Protein AF-A0A177WI51-F1 (afdb_monomer)

Foldseek 3Di:
DDFQKDKFKDFACQWDAAPQPRHIDHGGAIWIWIDGLPDIHIHHPVQDPPDRDPCPRPPDCCPPPVDDNVVDDPDDPGDRPDDDDDPVPPPDDGPPDDCPDPPPPPPDPDDDDDDDDDDDDDDDDDDDDDDDDDDDDDDDDDDDDDDDDDDDDDDDDPDDDDPDPPPPPPPDDDDDDDDDDDDD

pLDDT: mean 71.82, std 18.46, range [44.62, 98.25]

Radius of gyration: 30.21 Å; Cα contacts (8 Å, |Δi|>4): 141; chains: 1; bounding box: 36×84×80 Å

Organism: Batrachochytrium dendrobatidis (strain JEL423) (NCBI:txid403673)

Secondary structure (DSSP, 8-state):
--BSSEEEEEE-SS-EE-TTT--EE-TT-EEEEEE-SS-EEEE-GGG--S-S-GGGSTTSGGG-TTS-GGG--SS--SB--SSS--GGGG----TTS-----------------------PPPP-----------------------------------PPPP---------------------

Sequence (184 aa):
MQQYWTVSEGNSVRRWTCRECRKDIHIGDH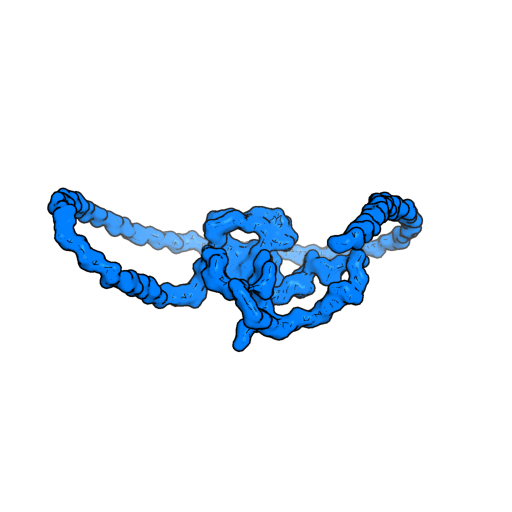IIVRDGRKIRLAYHPECFSGDADPRTQKSSSYYDSRWPDTCFRDHAPEFKGHGKWSVISYGYQPISAPVLGSSSVKSLKHLNQSDFHHRASIPSSSAIGPLQSVEQRLSSTSKTKLRHLSEPNNLNAKSAPRPDIQWGFARKEVDNVPKTSNRQ

Solvent-accessible surface area (backbone atoms only — not comparable to full-atom values): 13233 Å² total; per-residue (Å²): 133,52,56,24,50,40,71,48,53,40,60,27,85,49,78,47,54,18,70,73,84,64,46,78,39,52,64,64,36,67,33,36,36,36,36,46,71,90,50,76,45,40,26,43,68,92,63,52,84,84,66,56,56,68,70,77,38,86,87,25,73,81,73,38,86,89,54,64,73,87,81,58,71,96,66,76,66,71,51,46,74,94,64,100,67,57,85,82,78,70,78,74,73,56,74,83,57,78,83,69,78,78,74,78,77,72,82,82,84,71,94,79,90,77,88,78,91,78,91,78,89,79,84,87,79,90,79,89,77,83,88,78,85,82,80,89,81,94,80,76,92,75,90,77,78,89,73,88,75,80,82,80,88,76,81,84,78,79,80,74,84,76,80,84,79,78,78,78,76,79,73,77,80,76,80,84,77,81,82,80,84,82,88,132

Structure (mmCIF, N/CA/C/O backbone):
data_AF-A0A177WI51-F1
#
_entry.id   AF-A0A177WI51-F1
#
loop_
_atom_site.group_PDB
_atom_site.id
_atom_site.type_symbol
_atom_site.label_atom_id
_atom_site.label_alt_id
_atom_site.label_comp_id
_atom_site.label_asym_id
_atom_site.label_entity_id
_atom_site.label_seq_id
_atom_site.pdbx_PDB_ins_code
_atom_site.Cartn_x
_atom_site.Cartn_y
_atom_site.Cartn_z
_atom_site.occupancy
_atom_site.B_iso_or_equiv
_atom_site.auth_seq_id
_atom_site.auth_comp_id
_atom_site.auth_asym_id
_atom_site.auth_atom_id
_atom_site.pdbx_PDB_model_num
ATOM 1 N N . MET A 1 1 ? 19.697 5.101 4.089 1.00 68.69 1 MET A N 1
ATOM 2 C CA . MET A 1 1 ? 18.639 5.399 3.093 1.00 68.69 1 MET A CA 1
ATOM 3 C C . MET A 1 1 ? 17.429 4.528 3.406 1.00 68.69 1 MET A C 1
ATOM 5 O O . MET A 1 1 ? 17.632 3.416 3.868 1.00 68.69 1 MET A O 1
ATOM 9 N N . GLN A 1 2 ? 16.196 5.018 3.240 1.00 80.19 2 GLN A N 1
ATOM 10 C CA . GLN A 1 2 ? 14.994 4.209 3.507 1.00 80.19 2 GLN A CA 1
ATOM 11 C C . GLN A 1 2 ? 14.657 3.332 2.294 1.00 80.19 2 GLN A C 1
ATOM 13 O O . GLN A 1 2 ? 14.720 3.822 1.162 1.00 80.19 2 GLN A O 1
ATOM 18 N N . GLN A 1 3 ? 14.277 2.072 2.539 1.00 88.12 3 GLN A N 1
ATOM 19 C CA . GLN A 1 3 ? 13.765 1.158 1.510 1.00 88.12 3 GLN A CA 1
ATOM 20 C C . GLN A 1 3 ? 12.584 1.793 0.767 1.00 88.12 3 GLN A C 1
ATOM 22 O O . GLN A 1 3 ? 11.788 2.521 1.368 1.00 88.12 3 GLN A O 1
ATOM 27 N N . TYR A 1 4 ? 12.479 1.546 -0.541 1.00 89.56 4 TYR A N 1
ATOM 28 C CA . TYR A 1 4 ? 11.452 2.164 -1.385 1.00 89.56 4 TYR A CA 1
ATOM 29 C C . TYR A 1 4 ? 10.025 1.846 -0.945 1.00 89.56 4 TYR A C 1
ATOM 31 O O . TYR A 1 4 ? 9.183 2.745 -0.926 1.00 89.56 4 TYR A O 1
ATOM 39 N N . TRP A 1 5 ? 9.772 0.600 -0.559 1.00 92.31 5 TRP A N 1
ATOM 40 C CA . TRP A 1 5 ? 8.538 0.192 0.093 1.00 92.31 5 TRP A CA 1
ATOM 41 C C . TRP A 1 5 ? 8.806 -0.015 1.574 1.00 92.31 5 TRP A C 1
ATOM 43 O O . TRP A 1 5 ? 9.757 -0.690 1.952 1.00 92.31 5 TRP A O 1
ATOM 53 N N . THR A 1 6 ? 7.966 0.573 2.412 1.00 92.25 6 THR A N 1
ATOM 54 C CA . THR A 1 6 ? 7.978 0.329 3.855 1.00 92.25 6 THR A CA 1
ATOM 55 C C . THR A 1 6 ? 6.599 -0.131 4.286 1.00 92.25 6 THR A C 1
ATOM 57 O O . THR A 1 6 ? 5.600 0.389 3.788 1.00 92.25 6 THR A O 1
ATOM 60 N N . VAL A 1 7 ? 6.546 -1.082 5.212 1.00 94.06 7 VAL A N 1
ATOM 61 C CA . VAL A 1 7 ? 5.301 -1.591 5.793 1.00 94.06 7 VAL A CA 1
ATOM 62 C C . VAL A 1 7 ? 5.195 -1.073 7.219 1.00 94.06 7 VAL A C 1
ATOM 64 O O . VAL A 1 7 ? 6.185 -1.036 7.948 1.00 94.06 7 VAL A O 1
ATOM 67 N N . SER A 1 8 ? 4.004 -0.633 7.599 1.00 94.31 8 SER A N 1
ATOM 68 C CA . SER A 1 8 ? 3.679 -0.243 8.968 1.00 94.31 8 SER A CA 1
ATOM 69 C C . SER A 1 8 ? 2.325 -0.819 9.353 1.00 94.31 8 SER A C 1
ATOM 71 O O . SER A 1 8 ? 1.452 -0.961 8.497 1.00 94.31 8 SER A O 1
ATOM 73 N N . GLU A 1 9 ? 2.159 -1.151 10.627 1.00 95.81 9 GLU A N 1
ATOM 74 C CA . GLU A 1 9 ? 0.955 -1.795 11.154 1.00 95.81 9 GLU A CA 1
ATOM 75 C C . GLU A 1 9 ? 0.428 -1.045 12.368 1.00 95.81 9 GLU A C 1
ATOM 77 O O . GLU A 1 9 ? 1.216 -0.438 13.114 1.00 95.81 9 GLU A O 1
ATOM 82 N N . GLY A 1 10 ? -0.894 -1.098 12.548 1.00 95.12 10 GLY A N 1
ATOM 83 C CA . GLY A 1 10 ? -1.608 -0.723 13.769 1.00 95.12 10 GLY A CA 1
ATOM 84 C C . GLY A 1 10 ? -2.974 -0.112 13.509 1.00 95.12 10 GLY A C 1
ATOM 85 O O . GLY A 1 10 ? -3.647 -0.554 12.593 1.00 95.12 10 GLY A O 1
ATOM 86 N N . ASN A 1 11 ? -3.441 0.837 14.324 1.00 96.94 11 ASN A N 1
ATOM 87 C CA . ASN A 1 11 ? -4.861 1.218 14.308 1.00 96.94 11 ASN A CA 1
ATOM 88 C C . ASN A 1 11 ? -5.149 2.420 13.407 1.00 96.94 11 ASN A C 1
ATOM 90 O O . ASN A 1 11 ? -4.467 3.447 13.438 1.00 96.94 11 ASN A O 1
ATOM 94 N N . SER A 1 12 ? -6.210 2.310 12.615 1.00 95.31 12 SER A N 1
ATOM 95 C CA . SER A 1 12 ? -6.585 3.341 11.664 1.00 95.31 12 SER A CA 1
ATOM 96 C C . SER A 1 12 ? -7.143 4.591 12.351 1.00 95.31 12 SER A C 1
ATOM 98 O O . SER A 1 12 ? -8.129 4.533 13.077 1.00 95.31 12 SER A O 1
ATOM 100 N N . VAL A 1 13 ? -6.569 5.762 12.072 1.00 94.06 13 VAL A N 1
ATOM 101 C CA . VAL A 1 13 ? -7.040 7.055 12.618 1.00 94.06 13 VAL A CA 1
ATOM 102 C C . VAL A 1 13 ? -8.114 7.741 11.760 1.00 94.06 13 VAL A C 1
ATOM 104 O O . VAL A 1 13 ? -8.670 8.763 12.151 1.00 94.06 13 VAL A O 1
ATOM 107 N N . ARG A 1 14 ? -8.385 7.225 10.556 1.00 93.12 14 ARG A N 1
ATOM 108 C CA . ARG A 1 14 ? -9.364 7.773 9.598 1.00 93.12 14 ARG A CA 1
ATOM 109 C C . ARG A 1 14 ? -9.966 6.649 8.757 1.00 93.12 14 ARG A C 1
ATOM 111 O O . ARG A 1 14 ? -9.467 5.534 8.790 1.00 93.12 14 ARG A O 1
ATOM 118 N N . ARG A 1 15 ? -11.012 6.912 7.976 1.00 96.62 15 ARG A N 1
ATOM 119 C CA . ARG A 1 15 ? -11.521 5.896 7.041 1.00 96.62 15 ARG A CA 1
ATOM 120 C C . ARG A 1 15 ? -10.552 5.677 5.880 1.00 96.62 15 ARG A C 1
ATOM 122 O O . ARG A 1 15 ? -10.026 6.640 5.319 1.00 96.62 15 ARG A O 1
ATOM 129 N N . TRP A 1 16 ? -10.356 4.415 5.517 1.00 97.31 16 TRP A N 1
ATOM 130 C CA . TRP A 1 16 ? -9.624 3.999 4.321 1.00 97.31 16 TRP A CA 1
ATOM 131 C C . TRP A 1 16 ? -10.438 2.977 3.545 1.00 97.31 16 TRP A C 1
ATOM 133 O O . TRP A 1 16 ? -11.376 2.388 4.068 1.00 97.31 16 TRP A O 1
ATOM 143 N N . THR A 1 17 ? -10.023 2.72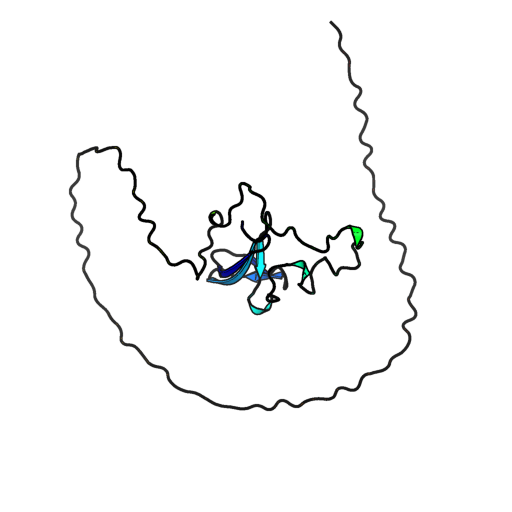2 2.313 1.00 97.88 17 THR A N 1
ATOM 144 C CA . THR A 1 17 ? -10.527 1.604 1.523 1.00 97.88 17 THR A CA 1
ATOM 145 C C . THR A 1 17 ? -9.380 0.634 1.307 1.00 97.88 17 THR A C 1
ATOM 147 O O . THR A 1 17 ? -8.291 1.033 0.879 1.00 97.88 17 THR A O 1
ATOM 150 N N . CYS A 1 18 ? -9.615 -0.635 1.623 1.00 96.62 18 CYS A N 1
ATOM 151 C CA . CYS A 1 18 ? -8.635 -1.688 1.419 1.00 96.62 18 CYS A CA 1
ATOM 152 C C . CYS A 1 18 ? -8.311 -1.823 -0.066 1.00 96.62 18 CYS A C 1
ATOM 154 O O . CYS A 1 18 ? -9.205 -1.945 -0.905 1.00 96.62 18 CYS A O 1
ATOM 156 N N . ARG A 1 19 ? -7.023 -1.819 -0.406 1.00 95.25 19 ARG A N 1
ATOM 157 C CA . ARG A 1 19 ? -6.575 -1.881 -1.799 1.00 95.25 19 ARG A CA 1
ATOM 158 C C . ARG A 1 19 ? -6.957 -3.197 -2.482 1.00 95.25 19 ARG A C 1
ATOM 160 O O . ARG A 1 19 ? -7.215 -3.178 -3.682 1.00 95.25 19 ARG A O 1
ATOM 167 N N . GLU A 1 20 ? -6.992 -4.292 -1.728 1.00 94.50 20 GLU A N 1
ATOM 168 C CA . GLU A 1 20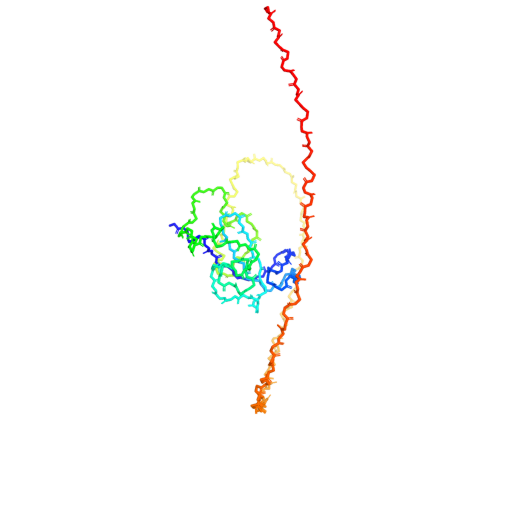 ? -7.232 -5.644 -2.242 1.00 94.50 20 GLU A CA 1
ATOM 169 C C . GLU A 1 20 ? -8.733 -5.931 -2.390 1.00 94.50 20 GLU A C 1
ATOM 171 O O . GLU A 1 20 ? -9.255 -6.045 -3.496 1.00 94.50 20 GLU A O 1
ATOM 176 N N . CYS A 1 21 ? -9.462 -5.981 -1.271 1.00 95.31 21 CYS A N 1
ATOM 177 C CA . CYS A 1 21 ? -10.872 -6.372 -1.263 1.00 95.31 21 CYS A CA 1
ATOM 178 C C . CYS A 1 21 ? -11.838 -5.218 -1.573 1.00 95.31 21 CYS A C 1
ATOM 180 O O . CYS A 1 21 ? -13.035 -5.456 -1.726 1.00 95.31 21 CYS A O 1
ATOM 182 N N . ARG A 1 22 ? -11.338 -3.973 -1.642 1.00 95.88 22 ARG A N 1
ATOM 183 C CA . ARG A 1 22 ? -12.116 -2.736 -1.858 1.00 95.88 22 ARG A CA 1
ATOM 184 C C . ARG A 1 22 ? -13.197 -2.456 -0.811 1.00 95.88 22 ARG A C 1
ATOM 186 O O . ARG A 1 22 ? -14.029 -1.583 -1.028 1.00 95.88 22 ARG A O 1
ATOM 193 N N . LYS A 1 23 ? -13.181 -3.168 0.318 1.00 98.12 23 LYS A N 1
ATOM 194 C CA . LYS 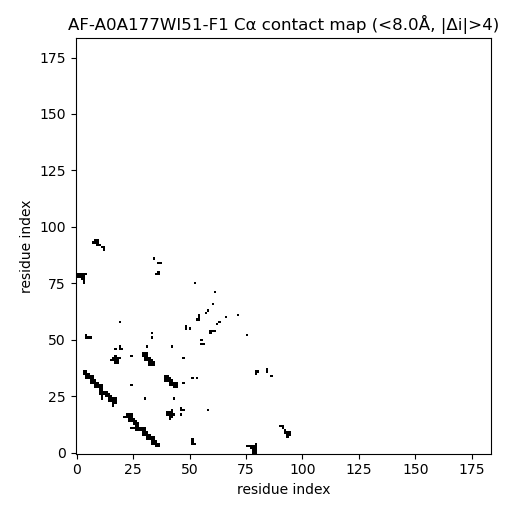A 1 23 ? -14.053 -2.893 1.465 1.00 98.12 23 LYS A CA 1
ATOM 195 C C . LYS A 1 23 ? -13.470 -1.768 2.315 1.00 98.12 23 LYS A C 1
ATOM 197 O O . LYS A 1 23 ? -12.255 -1.542 2.316 1.00 98.12 23 LYS A O 1
ATOM 202 N N . ASP A 1 24 ? -14.337 -1.096 3.055 1.00 98.25 24 ASP A N 1
ATOM 203 C CA . ASP A 1 24 ? -13.938 -0.021 3.954 1.00 98.25 24 ASP A CA 1
ATOM 204 C C . ASP A 1 24 ? -13.192 -0.546 5.189 1.00 98.25 24 ASP A C 1
ATOM 206 O O . ASP A 1 24 ? -13.438 -1.649 5.684 1.00 98.25 24 ASP A O 1
ATOM 210 N N . ILE A 1 25 ? -12.260 0.274 5.665 1.00 98.00 25 ILE A N 1
ATOM 211 C CA . ILE A 1 25 ? -11.515 0.122 6.915 1.00 98.00 25 ILE A CA 1
ATOM 212 C C . ILE A 1 25 ? -11.940 1.294 7.799 1.00 98.00 25 ILE A C 1
ATOM 214 O O . ILE A 1 25 ? -11.737 2.465 7.442 1.00 98.00 25 ILE A O 1
ATOM 218 N N . HIS A 1 26 ? -12.572 0.987 8.926 1.00 98.25 26 HIS A N 1
ATOM 219 C CA . HIS A 1 26 ? -13.120 1.979 9.837 1.00 98.25 26 HIS A CA 1
ATOM 220 C C . HIS A 1 26 ? -12.035 2.570 10.741 1.00 98.25 26 HIS A C 1
ATOM 222 O O . HIS A 1 26 ? -10.889 2.129 10.779 1.00 98.25 26 HIS A O 1
ATOM 228 N N . ILE A 1 27 ? -12.393 3.644 11.442 1.00 97.56 27 ILE A N 1
ATOM 229 C CA . ILE A 1 27 ? -11.524 4.258 12.447 1.00 97.56 27 ILE A CA 1
ATOM 230 C C . ILE A 1 27 ? -11.438 3.300 13.637 1.00 97.56 27 ILE A C 1
ATOM 232 O O . ILE A 1 27 ? -12.467 2.832 14.112 1.00 97.56 27 ILE A O 1
ATOM 236 N N . GLY A 1 28 ? -10.226 3.034 14.113 1.00 95.88 28 GLY A N 1
ATOM 237 C CA . GLY A 1 28 ? -9.940 2.073 15.176 1.00 95.88 28 GLY A CA 1
ATOM 238 C C . GLY A 1 28 ? -9.617 0.664 14.677 1.00 95.88 28 GLY A C 1
ATOM 239 O O . GLY A 1 28 ? -8.999 -0.087 15.426 1.00 95.88 28 GLY A O 1
ATOM 240 N N . ASP A 1 29 ? -9.951 0.324 13.426 1.00 97.44 29 ASP A N 1
ATOM 241 C CA . ASP A 1 29 ? -9.638 -0.991 12.857 1.00 97.44 29 ASP A CA 1
ATOM 242 C C . ASP A 1 29 ? -8.122 -1.185 12.724 1.00 97.44 29 ASP A C 1
ATOM 244 O O . ASP A 1 29 ? -7.387 -0.251 12.376 1.00 97.44 29 ASP A O 1
ATOM 248 N N . HIS A 1 30 ? -7.662 -2.417 12.946 1.00 97.62 30 HIS A N 1
ATOM 249 C CA . HIS A 1 30 ? -6.280 -2.792 12.670 1.00 97.62 30 HIS A CA 1
ATOM 250 C C . HIS A 1 30 ? -6.026 -2.764 11.155 1.00 97.62 30 HIS A C 1
ATOM 252 O O . HIS A 1 30 ? -6.767 -3.360 10.373 1.00 97.62 30 HIS A O 1
ATOM 258 N N . ILE A 1 31 ? -4.978 -2.064 10.734 1.00 97.31 31 ILE A N 1
ATOM 259 C CA . ILE A 1 31 ? -4.641 -1.779 9.343 1.00 97.31 31 ILE A CA 1
ATOM 260 C C . ILE A 1 31 ? -3.157 -2.040 9.092 1.00 97.31 31 ILE A C 1
ATOM 262 O O . ILE A 1 31 ? -2.296 -1.737 9.921 1.00 97.31 31 ILE A O 1
ATOM 266 N N . ILE A 1 32 ? -2.859 -2.555 7.901 1.00 96.88 32 ILE A N 1
ATOM 267 C CA . ILE A 1 32 ? -1.499 -2.643 7.373 1.00 96.88 32 ILE A CA 1
ATOM 268 C C . ILE A 1 32 ? -1.356 -1.607 6.260 1.00 96.88 32 ILE A C 1
ATOM 270 O O . ILE A 1 32 ? -2.151 -1.560 5.317 1.00 96.88 32 ILE A O 1
ATOM 274 N N . VAL A 1 33 ? -0.344 -0.751 6.362 1.00 95.69 33 VAL A N 1
ATOM 275 C CA . VAL A 1 33 ? -0.091 0.346 5.426 1.00 95.69 33 VAL A CA 1
ATOM 276 C C . VAL A 1 33 ? 1.243 0.128 4.721 1.00 95.69 33 VAL A C 1
ATOM 278 O O . VAL A 1 33 ? 2.295 0.078 5.360 1.00 95.69 33 VAL A O 1
ATOM 281 N N . ARG A 1 34 ? 1.199 0.053 3.384 1.00 94.31 34 ARG A N 1
ATOM 282 C CA . ARG A 1 34 ? 2.377 0.099 2.506 1.00 94.31 34 ARG A CA 1
ATOM 283 C C . ARG A 1 34 ? 2.625 1.527 2.046 1.00 94.31 34 ARG A C 1
ATOM 285 O O . ARG A 1 34 ? 1.774 2.139 1.395 1.00 94.31 34 ARG A O 1
ATOM 292 N N . ASP A 1 35 ? 3.824 2.014 2.316 1.00 92.00 35 ASP A N 1
ATOM 293 C CA . ASP A 1 35 ? 4.276 3.353 1.971 1.00 92.00 35 ASP A CA 1
ATOM 294 C C . ASP A 1 35 ? 5.358 3.316 0.895 1.00 92.00 35 ASP A C 1
ATOM 296 O O . ASP A 1 35 ? 6.483 2.872 1.140 1.00 92.00 35 ASP A O 1
ATOM 300 N N . GLY A 1 36 ? 5.027 3.848 -0.281 1.00 90.06 36 GLY A N 1
ATOM 301 C CA . GLY A 1 36 ? 5.977 4.142 -1.352 1.00 90.06 36 GLY A CA 1
ATOM 302 C C . GLY A 1 36 ? 6.490 5.580 -1.290 1.00 90.06 36 GLY A C 1
ATOM 303 O O . GLY A 1 36 ? 6.315 6.287 -0.300 1.00 90.06 36 GLY A O 1
ATOM 304 N N . ARG A 1 37 ? 7.102 6.058 -2.381 1.00 83.69 37 ARG A N 1
ATOM 305 C CA . ARG A 1 37 ? 7.575 7.456 -2.474 1.00 83.69 37 ARG A CA 1
ATOM 306 C C . ARG A 1 37 ? 6.437 8.480 -2.584 1.00 83.69 37 ARG A C 1
ATOM 308 O O . ARG A 1 37 ? 6.552 9.577 -2.052 1.00 83.69 37 ARG A O 1
ATOM 315 N N . LYS A 1 38 ? 5.385 8.159 -3.340 1.00 85.88 38 LYS A N 1
ATOM 316 C CA . LYS A 1 38 ? 4.258 9.070 -3.640 1.00 85.88 38 LYS A CA 1
ATOM 317 C C . LYS A 1 38 ? 2.887 8.442 -3.414 1.00 85.88 38 LYS A C 1
ATOM 319 O O . LYS A 1 38 ? 1.876 9.084 -3.672 1.00 85.88 38 LYS A O 1
ATOM 324 N N . ILE A 1 39 ? 2.850 7.183 -2.995 1.00 89.50 39 ILE A N 1
ATOM 325 C CA . ILE A 1 39 ? 1.605 6.445 -2.836 1.00 89.50 39 ILE A CA 1
ATOM 326 C C . ILE A 1 39 ? 1.594 5.747 -1.490 1.00 89.50 39 ILE A C 1
ATOM 328 O O . ILE A 1 39 ? 2.632 5.286 -1.012 1.00 89.50 39 ILE A O 1
ATOM 332 N N . ARG A 1 40 ? 0.396 5.662 -0.924 1.00 91.75 40 ARG A N 1
ATOM 333 C CA . ARG A 1 40 ? 0.105 4.942 0.304 1.00 91.75 40 ARG A CA 1
ATOM 334 C C . ARG A 1 40 ? -1.057 4.008 0.034 1.00 91.75 40 ARG A C 1
ATOM 336 O O . ARG A 1 40 ? -2.084 4.439 -0.489 1.00 91.75 40 ARG A O 1
ATOM 343 N N . LEU A 1 41 ? -0.872 2.741 0.366 1.00 94.88 41 LEU A N 1
ATOM 344 C CA . LEU A 1 41 ? -1.856 1.692 0.146 1.00 94.88 41 LEU A CA 1
ATOM 345 C C . LEU A 1 41 ? -2.210 1.072 1.495 1.00 94.88 41 LEU A C 1
ATOM 347 O O . LEU A 1 41 ? -1.322 0.688 2.251 1.00 94.88 41 LEU A O 1
ATOM 351 N N . ALA A 1 42 ? -3.502 1.000 1.780 1.00 96.69 42 ALA A N 1
ATOM 352 C CA . ALA A 1 42 ? -4.068 0.457 3.005 1.00 96.69 42 ALA A CA 1
ATOM 353 C C . ALA A 1 42 ? -4.633 -0.947 2.753 1.00 96.69 42 ALA A C 1
ATOM 355 O O . ALA A 1 42 ? -5.240 -1.180 1.706 1.00 96.69 42 ALA A O 1
ATOM 356 N N . TYR A 1 43 ? -4.466 -1.855 3.711 1.00 97.12 43 TYR A N 1
ATOM 357 C CA . TYR A 1 43 ? -4.936 -3.237 3.638 1.00 97.12 43 TYR A CA 1
ATOM 358 C C . TYR A 1 43 ? -5.546 -3.664 4.973 1.00 97.12 43 TYR A C 1
ATOM 360 O O . TYR A 1 43 ? -5.046 -3.282 6.033 1.00 97.12 43 TYR A O 1
ATOM 368 N N . HIS A 1 44 ? -6.584 -4.501 4.919 1.00 97.69 44 HIS A N 1
ATOM 369 C CA . HIS A 1 44 ? -6.933 -5.338 6.067 1.00 97.69 44 HIS A CA 1
ATOM 370 C C . HIS A 1 44 ? -5.797 -6.340 6.347 1.00 97.69 44 HIS A C 1
ATOM 372 O O . HIS A 1 44 ? -5.122 -6.745 5.392 1.00 97.69 44 HIS A O 1
ATOM 378 N N . PRO A 1 45 ? -5.597 -6.778 7.601 1.00 97.12 45 PRO A N 1
ATOM 379 C CA . PRO A 1 45 ? -4.561 -7.753 7.952 1.00 97.12 45 PRO A CA 1
ATOM 380 C C . PRO A 1 45 ? -4.643 -9.044 7.128 1.00 97.12 45 PRO A C 1
ATOM 382 O O . PRO A 1 45 ? -3.638 -9.518 6.609 1.00 97.12 45 PRO A O 1
ATOM 385 N N . GLU A 1 46 ? -5.852 -9.558 6.912 1.00 96.56 46 GLU A N 1
ATOM 386 C CA . GLU A 1 46 ? -6.124 -10.762 6.120 1.00 96.56 46 GLU A CA 1
ATOM 387 C C . GLU A 1 46 ? -5.942 -10.572 4.605 1.00 96.56 46 GLU A C 1
ATOM 389 O O . GLU A 1 46 ? -5.839 -11.544 3.861 1.00 96.56 46 GLU A O 1
ATOM 394 N N . CYS A 1 47 ? -5.913 -9.324 4.130 1.00 95.25 47 CYS A N 1
ATOM 395 C CA . CYS A 1 47 ? -5.755 -8.990 2.713 1.00 95.25 47 CYS A CA 1
ATOM 396 C C . CYS A 1 47 ? -4.292 -8.733 2.319 1.00 95.25 47 CYS A C 1
ATOM 398 O O . CYS A 1 47 ? -3.987 -8.520 1.143 1.00 95.25 47 CYS A O 1
ATOM 400 N N . PHE A 1 48 ? -3.381 -8.681 3.286 1.00 95.19 48 PHE A N 1
ATOM 401 C CA . PHE A 1 48 ? -1.981 -8.364 3.054 1.00 95.19 48 PHE A CA 1
ATOM 402 C C . PHE A 1 48 ? -1.173 -9.627 2.717 1.00 95.19 48 PHE A C 1
ATOM 404 O O . PHE A 1 48 ? -1.270 -10.631 3.411 1.00 95.19 48 PHE A O 1
ATOM 411 N N . SER A 1 49 ? -0.347 -9.591 1.661 1.00 90.75 49 SER A N 1
ATOM 412 C CA . SER A 1 49 ? 0.424 -10.768 1.211 1.00 90.75 49 SER A CA 1
ATOM 413 C C . SER A 1 49 ? 1.676 -11.064 2.041 1.00 90.75 49 SER A C 1
ATOM 415 O O . SER A 1 49 ? 2.339 -12.062 1.782 1.00 90.75 49 SER A O 1
ATOM 417 N N . GLY A 1 50 ? 2.044 -10.201 2.991 1.00 90.00 50 GLY A N 1
ATOM 418 C CA . GLY A 1 50 ? 3.281 -10.323 3.775 1.00 90.00 50 GLY A CA 1
ATOM 419 C C . GLY A 1 50 ? 4.482 -9.578 3.182 1.00 90.00 50 GLY A C 1
ATOM 420 O O . GLY A 1 50 ? 5.406 -9.233 3.908 1.00 90.00 50 GLY A O 1
ATOM 421 N N . ASP A 1 51 ? 4.463 -9.270 1.886 1.00 90.62 51 ASP A N 1
ATOM 422 C CA . ASP A 1 51 ? 5.555 -8.560 1.210 1.00 90.62 51 ASP A CA 1
ATOM 423 C C . ASP A 1 51 ? 5.355 -7.032 1.235 1.00 90.62 51 ASP A C 1
ATOM 425 O O . ASP A 1 51 ? 4.231 -6.526 1.296 1.00 90.62 51 ASP A O 1
ATOM 429 N N . ALA A 1 52 ? 6.434 -6.262 1.169 1.00 88.31 52 ALA A N 1
ATOM 430 C CA . ALA A 1 52 ? 6.384 -4.815 1.033 1.00 88.31 52 ALA A CA 1
ATOM 431 C C . ALA A 1 52 ? 6.008 -4.371 -0.391 1.00 88.31 52 ALA A C 1
ATOM 433 O O . ALA A 1 52 ? 5.350 -3.338 -0.552 1.00 88.31 52 ALA A O 1
ATOM 434 N N . ASP A 1 53 ? 6.391 -5.132 -1.420 1.00 88.06 53 ASP A N 1
ATOM 435 C CA . ASP A 1 53 ? 6.155 -4.740 -2.807 1.00 88.06 53 ASP A CA 1
ATOM 436 C C . ASP A 1 53 ? 4.705 -5.020 -3.251 1.00 88.06 53 ASP A C 1
ATOM 438 O O . ASP A 1 53 ? 4.2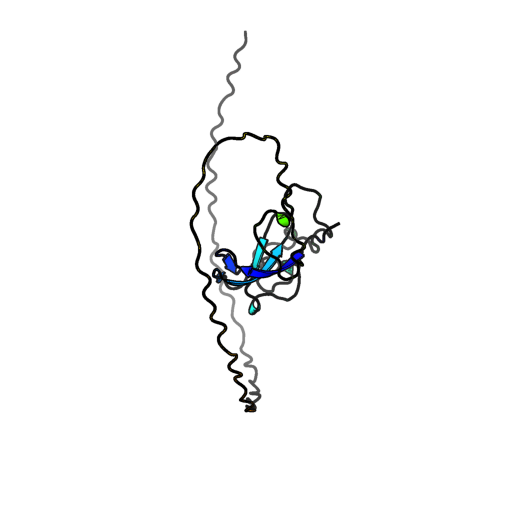48 -6.161 -3.214 1.00 88.06 53 ASP A O 1
ATOM 442 N N . PRO A 1 54 ? 3.936 -4.018 -3.718 1.00 86.88 54 PRO A N 1
ATOM 443 C CA . PRO A 1 54 ? 2.567 -4.242 -4.174 1.00 86.88 54 PRO A CA 1
ATOM 444 C C . PRO A 1 54 ? 2.460 -5.129 -5.422 1.00 86.88 54 PRO A C 1
ATOM 446 O O . PRO A 1 54 ? 1.369 -5.619 -5.704 1.00 86.88 54 PRO A O 1
ATOM 449 N N . ARG A 1 55 ? 3.547 -5.347 -6.169 1.00 87.69 55 ARG A N 1
ATOM 450 C CA . ARG A 1 55 ? 3.559 -6.201 -7.368 1.00 87.69 55 ARG A CA 1
ATOM 451 C C . ARG A 1 55 ? 3.516 -7.687 -7.030 1.00 87.69 55 ARG A C 1
ATOM 453 O O . ARG A 1 55 ? 3.131 -8.485 -7.874 1.00 87.69 55 ARG A O 1
ATOM 460 N N . THR A 1 56 ? 3.832 -8.069 -5.794 1.00 87.56 56 THR A N 1
ATOM 461 C CA . THR A 1 56 ? 3.694 -9.465 -5.356 1.00 87.56 56 THR A CA 1
ATOM 462 C C . THR A 1 56 ? 2.278 -9.816 -4.914 1.00 87.56 56 THR A C 1
ATOM 464 O O . THR A 1 56 ? 1.999 -10.978 -4.621 1.00 87.56 56 THR A O 1
ATOM 467 N N . GLN A 1 57 ? 1.343 -8.854 -4.922 1.00 87.75 57 GLN A N 1
ATOM 468 C CA . GLN A 1 57 ? -0.069 -9.178 -4.752 1.00 87.75 57 GLN A CA 1
ATOM 469 C C . GLN A 1 57 ? -0.671 -9.806 -6.007 1.00 87.75 57 GLN A C 1
ATOM 471 O O . GLN A 1 57 ? -0.461 -9.324 -7.123 1.00 87.75 57 GLN A O 1
ATOM 476 N N . LYS A 1 58 ? -1.490 -10.844 -5.805 1.00 85.31 58 LYS A N 1
ATOM 477 C CA . LYS A 1 58 ? -2.103 -11.620 -6.895 1.00 85.31 58 LYS A CA 1
ATOM 478 C C . LYS A 1 58 ? -3.052 -10.784 -7.750 1.00 85.31 58 LYS A C 1
ATOM 480 O O . LYS A 1 58 ? -3.105 -10.982 -8.956 1.00 85.31 58 LYS A O 1
ATOM 485 N N . SER A 1 59 ? -3.780 -9.845 -7.145 1.00 86.38 59 SER A N 1
ATOM 486 C CA . SER A 1 59 ? -4.700 -8.955 -7.867 1.00 86.38 59 SER A CA 1
ATOM 487 C C . SER A 1 59 ? -4.030 -7.684 -8.406 1.00 86.38 59 SER A C 1
ATOM 489 O O . SER A 1 59 ? -4.713 -6.779 -8.898 1.00 86.38 59 SER A O 1
ATOM 491 N N . SER A 1 60 ? -2.701 -7.570 -8.296 1.00 86.81 60 SER A N 1
ATOM 492 C CA . SER A 1 60 ? -2.002 -6.380 -8.766 1.00 86.81 60 SER A CA 1
ATOM 493 C C . SER A 1 60 ? -2.116 -6.247 -10.285 1.00 86.81 60 SER A C 1
ATOM 495 O O . SER A 1 60 ? -2.170 -7.230 -11.023 1.00 86.81 60 SER A O 1
ATOM 497 N N . SER A 1 61 ? -2.106 -5.004 -10.769 1.00 87.38 61 SER A N 1
ATOM 498 C CA . SER A 1 61 ? -2.148 -4.712 -12.206 1.00 87.38 61 SER A CA 1
ATOM 499 C C . SER A 1 61 ? -0.960 -5.287 -12.977 1.00 87.38 61 SER A C 1
ATOM 501 O O . SER A 1 61 ? -1.014 -5.317 -14.196 1.00 87.38 61 SER A O 1
ATOM 503 N N . TYR A 1 62 ? 0.096 -5.719 -12.280 1.00 88.69 62 TYR A N 1
ATOM 504 C CA . TYR A 1 62 ? 1.254 -6.379 -12.877 1.00 88.69 62 TYR A CA 1
ATOM 505 C C . TYR A 1 62 ? 0.871 -7.698 -13.569 1.00 88.69 62 TYR A C 1
ATOM 507 O O . TYR A 1 62 ? 1.454 -8.034 -14.588 1.00 88.69 62 TYR A O 1
ATOM 515 N N . TYR A 1 63 ? -0.144 -8.411 -13.062 1.00 87.62 63 TYR A N 1
ATOM 516 C CA . TYR A 1 63 ? -0.638 -9.667 -13.650 1.00 87.62 63 TYR A CA 1
ATOM 517 C C . TYR A 1 63 ? -1.861 -9.474 -14.563 1.00 87.62 63 TYR A C 1
ATOM 519 O O . TYR A 1 63 ? -2.500 -10.442 -14.977 1.00 87.62 63 TYR A O 1
ATOM 527 N N . ASP A 1 64 ? -2.240 -8.230 -14.856 1.00 91.31 64 ASP A N 1
ATOM 528 C CA . ASP A 1 64 ? -3.414 -7.933 -15.668 1.00 91.31 64 ASP A CA 1
ATOM 529 C C . ASP A 1 64 ? -3.053 -7.933 -17.158 1.00 91.31 64 ASP A C 1
ATOM 531 O O . ASP A 1 64 ? -2.440 -6.994 -17.661 1.00 91.31 64 ASP A O 1
ATOM 535 N N . SER A 1 65 ? -3.515 -8.968 -17.869 1.00 92.75 65 SER A N 1
ATOM 536 C CA . SER A 1 65 ? -3.316 -9.174 -19.317 1.00 92.75 65 SER A CA 1
ATOM 537 C C . SER A 1 65 ? -3.730 -8.006 -20.222 1.00 92.75 65 SER A C 1
ATOM 539 O O . SER A 1 65 ? -3.410 -8.002 -21.409 1.00 92.75 65 SER A O 1
ATOM 541 N N . ARG A 1 66 ? -4.467 -7.018 -19.698 1.00 94.00 66 ARG A N 1
ATOM 542 C CA . ARG A 1 66 ? -4.831 -5.807 -20.443 1.00 94.00 66 ARG A CA 1
ATOM 543 C C . ARG A 1 66 ? -3.639 -4.896 -20.730 1.00 94.00 66 ARG A C 1
ATOM 545 O O . ARG A 1 66 ? -3.727 -4.093 -21.656 1.00 94.00 66 ARG A O 1
ATOM 552 N N . TRP A 1 67 ? -2.571 -4.975 -19.939 1.00 91.44 67 TRP A N 1
ATOM 553 C CA . TRP A 1 67 ? -1.391 -4.126 -20.087 1.00 91.44 67 TRP A CA 1
ATOM 554 C C . TRP A 1 67 ? -0.233 -4.928 -20.688 1.00 91.44 67 TRP A C 1
ATOM 556 O O . TRP A 1 67 ? 0.010 -6.044 -20.239 1.00 91.44 67 TRP A O 1
ATOM 566 N N . PRO A 1 68 ? 0.496 -4.383 -21.678 1.00 92.12 68 PRO A N 1
ATOM 567 C CA . PRO A 1 68 ? 1.670 -5.056 -22.214 1.00 92.12 68 PRO A CA 1
ATOM 568 C C . PRO A 1 68 ? 2.811 -5.046 -21.189 1.00 92.12 68 PRO A C 1
ATOM 570 O O . PRO A 1 68 ? 2.987 -4.067 -20.457 1.00 92.12 68 PRO A O 1
ATOM 573 N N . ASP A 1 69 ? 3.640 -6.091 -21.202 1.00 88.25 69 ASP A N 1
ATOM 574 C CA . ASP A 1 69 ? 4.757 -6.269 -20.259 1.00 88.25 69 ASP A CA 1
ATOM 575 C C . ASP A 1 69 ? 5.734 -5.081 -20.254 1.00 88.25 69 ASP A C 1
ATOM 577 O O . ASP A 1 69 ? 6.300 -4.726 -19.223 1.00 88.25 69 ASP A O 1
ATOM 581 N N . THR A 1 70 ? 5.856 -4.374 -21.383 1.00 91.06 70 THR A N 1
ATOM 582 C CA . THR A 1 70 ? 6.700 -3.176 -21.531 1.00 91.06 70 THR A CA 1
ATOM 583 C C . THR A 1 70 ? 6.293 -2.005 -20.631 1.00 91.06 70 THR A C 1
ATOM 585 O O . THR A 1 70 ? 7.073 -1.071 -20.450 1.00 91.06 70 THR A O 1
ATOM 588 N N . CYS A 1 71 ? 5.068 -2.001 -20.096 1.00 87.38 71 CYS A N 1
ATOM 589 C CA . CYS A 1 71 ? 4.602 -0.969 -19.168 1.00 87.38 71 CYS A CA 1
ATOM 590 C C . CYS A 1 71 ? 5.113 -1.176 -17.738 1.00 87.38 71 CYS A C 1
ATOM 592 O O . CYS A 1 71 ? 5.035 -0.251 -16.922 1.00 87.38 71 CYS A O 1
ATOM 594 N N . PHE A 1 72 ? 5.622 -2.366 -17.420 1.00 89.50 72 PHE A N 1
ATOM 595 C CA . PHE A 1 72 ? 6.061 -2.711 -16.081 1.00 89.50 72 PHE A CA 1
ATOM 596 C C . PHE A 1 72 ? 7.582 -2.759 -15.992 1.00 89.50 72 PHE A C 1
ATOM 598 O O . PHE A 1 72 ? 8.296 -3.036 -16.948 1.00 89.50 72 PHE A O 1
ATOM 605 N N . ARG A 1 73 ? 8.088 -2.450 -14.799 1.00 87.62 73 ARG A N 1
ATOM 606 C CA . ARG A 1 73 ? 9.480 -2.717 -14.434 1.00 87.62 73 ARG A CA 1
ATOM 607 C C . ARG A 1 73 ? 9.493 -3.936 -13.530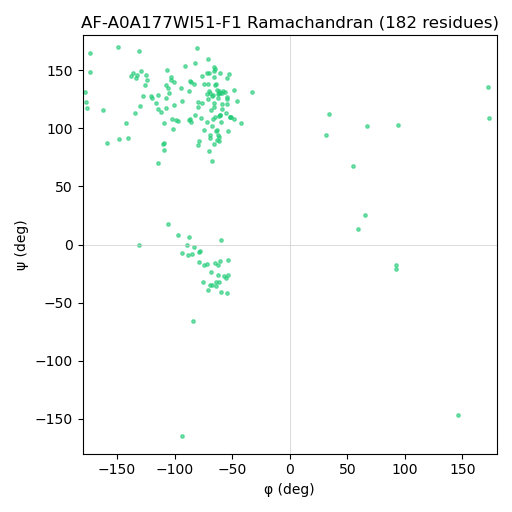 1.00 87.62 73 ARG A C 1
ATOM 609 O O . ARG A 1 73 ? 8.606 -4.051 -12.681 1.00 87.62 73 ARG A O 1
ATOM 616 N N . ASP A 1 74 ? 10.522 -4.766 -13.649 1.00 86.81 74 ASP A N 1
ATOM 617 C CA . ASP A 1 74 ? 10.681 -5.981 -12.834 1.00 86.81 74 ASP A CA 1
ATOM 618 C C . ASP A 1 74 ? 10.981 -5.650 -11.375 1.00 86.81 74 ASP A C 1
ATOM 620 O O . ASP A 1 74 ? 10.420 -6.232 -10.446 1.00 86.81 74 ASP A O 1
ATOM 624 N N . HIS A 1 75 ? 11.735 -4.573 -11.136 1.00 86.56 75 HIS A N 1
ATOM 625 C CA . HIS A 1 75 ? 12.100 -4.127 -9.792 1.00 86.56 75 HIS A CA 1
ATOM 626 C C . HIS A 1 75 ? 11.729 -2.664 -9.537 1.00 86.56 75 HIS A C 1
ATOM 628 O O . HIS A 1 75 ? 11.913 -1.780 -10.380 1.00 86.56 75 HIS A O 1
ATOM 634 N N . ALA A 1 76 ? 11.185 -2.415 -8.346 1.00 85.31 76 ALA A N 1
ATOM 635 C CA . ALA A 1 76 ? 11.081 -1.084 -7.796 1.00 85.31 76 ALA A CA 1
ATOM 636 C C . ALA A 1 76 ? 12.506 -0.570 -7.532 1.00 85.31 76 ALA A C 1
ATOM 638 O O . ALA A 1 76 ? 13.415 -1.370 -7.302 1.00 85.31 76 ALA A O 1
ATOM 639 N N . PRO A 1 77 ? 12.730 0.752 -7.554 1.00 88.50 77 PRO A N 1
ATOM 640 C CA . PRO A 1 77 ? 13.990 1.300 -7.069 1.00 88.50 77 PRO A CA 1
ATOM 641 C C . PRO A 1 77 ? 14.270 0.794 -5.649 1.00 88.50 77 PRO A C 1
ATOM 643 O O . PRO A 1 77 ? 13.333 0.637 -4.877 1.00 88.50 77 PRO A O 1
ATOM 646 N N . GLU A 1 78 ? 15.529 0.582 -5.277 1.00 87.75 78 GLU A N 1
ATOM 647 C CA . GLU A 1 78 ? 15.861 0.063 -3.938 1.00 87.75 78 GLU A CA 1
ATOM 648 C C . GLU A 1 78 ? 15.531 1.073 -2.824 1.00 87.75 78 GLU A C 1
ATOM 650 O O . GLU A 1 78 ? 15.073 0.711 -1.737 1.00 87.75 78 GLU A O 1
ATOM 655 N N . PHE A 1 79 ? 15.698 2.368 -3.110 1.00 88.25 79 PHE A N 1
ATOM 656 C CA . PHE A 1 79 ? 15.620 3.430 -2.108 1.00 88.25 79 PHE A CA 1
ATOM 657 C C . PHE A 1 79 ? 14.610 4.522 -2.464 1.00 88.25 79 PHE A C 1
ATOM 659 O O . PHE A 1 79 ? 14.450 4.923 -3.623 1.00 88.25 79 PHE A O 1
ATOM 666 N N . LYS A 1 80 ? 13.961 5.083 -1.435 1.00 85.38 80 LYS A N 1
ATOM 667 C CA . LYS A 1 80 ? 13.192 6.328 -1.575 1.00 85.38 80 LYS A CA 1
ATOM 668 C C . LYS A 1 80 ? 14.172 7.473 -1.838 1.00 85.38 80 LYS A C 1
ATOM 670 O O . LYS A 1 80 ? 14.982 7.809 -0.980 1.00 85.38 80 LYS A O 1
ATOM 675 N N . GLY A 1 81 ? 14.092 8.088 -3.018 1.00 77.31 81 GLY A N 1
ATOM 676 C CA . GLY A 1 81 ? 14.881 9.285 -3.319 1.00 77.31 81 GLY A CA 1
ATOM 677 C C . GLY A 1 81 ? 14.551 10.438 -2.361 1.00 77.31 81 GLY A C 1
ATOM 678 O O . GLY A 1 81 ? 13.399 10.586 -1.948 1.00 77.31 81 GLY A O 1
ATOM 679 N N . HIS A 1 82 ? 15.543 11.275 -2.048 1.00 65.44 82 HIS A N 1
ATOM 680 C CA . HIS A 1 82 ? 15.381 12.439 -1.173 1.00 65.44 82 HIS A CA 1
ATOM 681 C C . HIS A 1 82 ? 14.321 13.405 -1.742 1.00 65.44 82 HIS A C 1
ATOM 683 O O . HIS A 1 82 ? 14.407 13.851 -2.886 1.00 65.44 82 HIS A O 1
ATOM 689 N N . GLY A 1 83 ? 13.261 13.677 -0.979 1.00 64.25 83 GLY A N 1
ATOM 690 C CA . GLY A 1 83 ? 12.158 14.547 -1.391 1.00 64.25 83 GLY A CA 1
ATOM 691 C C . GLY A 1 83 ? 11.160 14.798 -0.259 1.00 64.25 83 GLY A C 1
ATOM 692 O O . GLY A 1 83 ? 11.156 14.080 0.734 1.00 64.25 83 GLY A O 1
ATOM 693 N N . LYS A 1 84 ? 10.307 15.818 -0.425 1.00 54.94 84 LYS A N 1
ATOM 694 C CA . LYS A 1 84 ? 9.423 16.446 0.589 1.00 54.94 84 LYS A CA 1
ATOM 695 C C . LYS A 1 84 ? 8.373 15.537 1.275 1.00 54.94 84 LYS A C 1
ATOM 697 O O . LYS A 1 84 ? 7.557 16.039 2.034 1.00 54.94 84 LYS A O 1
ATOM 702 N N . TRP A 1 85 ? 8.362 14.236 0.998 1.00 51.72 85 TRP A N 1
ATOM 703 C CA . TRP A 1 85 ? 7.321 13.286 1.408 1.00 51.72 85 TRP A CA 1
ATOM 704 C C . TRP A 1 85 ? 7.926 12.283 2.398 1.00 51.72 85 TRP A C 1
ATOM 706 O O . TRP A 1 85 ? 8.186 11.132 2.055 1.00 51.72 85 TRP A O 1
ATOM 716 N N . SER A 1 86 ? 8.239 12.741 3.614 1.00 55.16 86 SER A N 1
ATOM 717 C CA . SER A 1 86 ? 8.651 11.852 4.704 1.00 55.16 86 SER A CA 1
ATOM 718 C C . SER A 1 86 ? 7.421 11.332 5.459 1.00 55.16 86 SER A C 1
ATOM 720 O O . SER A 1 86 ? 6.447 12.055 5.689 1.00 55.16 86 SER A O 1
ATOM 722 N N . VAL A 1 87 ? 7.476 10.053 5.844 1.00 54.72 87 VAL A N 1
ATOM 723 C CA . VAL A 1 87 ? 6.390 9.261 6.462 1.00 54.72 87 VAL A CA 1
ATOM 724 C C . VAL A 1 87 ? 5.781 9.928 7.711 1.00 54.72 87 VAL A C 1
ATOM 726 O O . VAL A 1 87 ? 4.602 9.735 7.999 1.00 54.72 87 VAL A O 1
ATOM 729 N N . ILE A 1 88 ? 6.553 10.775 8.400 1.00 56.38 88 ILE A N 1
ATOM 730 C CA . ILE A 1 88 ? 6.182 11.468 9.648 1.00 56.38 88 ILE A CA 1
ATOM 731 C C . ILE A 1 88 ? 4.988 12.425 9.460 1.00 56.38 88 ILE A C 1
ATOM 733 O O . ILE A 1 88 ? 4.228 12.665 10.391 1.00 56.38 88 ILE A O 1
ATOM 737 N N . SER A 1 89 ? 4.770 12.947 8.252 1.00 57.06 89 SER A N 1
ATOM 738 C CA . SER A 1 89 ? 3.767 13.994 8.000 1.00 57.06 89 SER A CA 1
ATOM 739 C C . SER A 1 89 ? 2.306 13.515 7.915 1.00 57.06 89 SER A C 1
ATOM 741 O O . SER A 1 89 ? 1.404 14.344 7.830 1.00 57.06 89 SER A O 1
ATOM 743 N N . TYR A 1 90 ? 2.034 12.204 7.958 1.00 58.34 90 TYR A N 1
ATOM 744 C CA . TYR A 1 90 ? 0.716 11.658 7.590 1.00 58.34 90 TYR A CA 1
ATOM 745 C C . TYR A 1 90 ? -0.170 11.177 8.747 1.00 58.34 90 TYR A C 1
ATOM 747 O O . TYR A 1 90 ? -1.122 10.431 8.508 1.00 58.34 90 TYR A O 1
ATOM 755 N N . GLY A 1 91 ? 0.118 11.589 9.983 1.00 53.34 91 GLY A N 1
ATOM 756 C CA . GLY A 1 91 ? -0.815 11.427 11.106 1.00 53.34 91 GLY A CA 1
ATOM 757 C C . GLY A 1 91 ? -1.108 9.981 11.521 1.00 53.34 91 GLY A C 1
ATOM 758 O O . GLY A 1 91 ? -2.168 9.725 12.074 1.00 53.34 91 GLY A O 1
ATOM 759 N N . TYR A 1 92 ? -0.203 9.037 11.256 1.00 56.91 92 TYR A N 1
ATOM 760 C CA . TYR A 1 92 ? -0.300 7.664 11.755 1.00 56.91 92 TYR A CA 1
ATOM 761 C C . TYR A 1 92 ? 0.613 7.481 12.975 1.00 56.91 92 TYR A C 1
ATOM 763 O O . TYR A 1 92 ? 1.731 7.998 12.974 1.00 56.91 92 TYR A O 1
ATOM 771 N N . GLN A 1 93 ? 0.151 6.754 13.995 1.00 57.53 93 GLN A N 1
ATOM 772 C CA . GLN A 1 93 ? 0.951 6.407 15.170 1.00 57.53 93 GLN A CA 1
ATOM 773 C C . GLN A 1 93 ? 1.430 4.956 15.037 1.00 57.53 93 GLN A C 1
ATOM 775 O O . GLN A 1 93 ? 0.647 4.042 15.292 1.00 57.53 93 GLN A O 1
ATOM 780 N N . PRO A 1 94 ? 2.679 4.711 14.599 1.00 58.88 94 PRO A N 1
ATOM 781 C CA . PRO A 1 94 ? 3.203 3.353 14.540 1.00 58.88 94 PRO A CA 1
ATOM 782 C C . PRO A 1 94 ? 3.244 2.738 15.938 1.00 58.88 94 PRO A C 1
ATOM 784 O O . PRO A 1 94 ? 3.797 3.337 16.857 1.00 58.88 94 PRO A O 1
ATOM 787 N N . ILE A 1 95 ? 2.706 1.520 16.076 1.00 60.34 95 ILE A N 1
ATOM 788 C CA . ILE A 1 95 ? 2.706 0.754 17.337 1.00 60.34 95 ILE A CA 1
ATOM 789 C C . ILE A 1 95 ? 4.136 0.544 17.862 1.00 60.34 95 ILE A C 1
ATOM 791 O O . ILE A 1 95 ? 4.359 0.437 19.063 1.00 60.34 95 ILE A O 1
ATOM 795 N N . SER A 1 96 ? 5.121 0.528 16.964 1.00 53.22 96 SER A N 1
ATOM 796 C CA . SER A 1 96 ? 6.530 0.298 17.276 1.00 53.22 96 SER A CA 1
ATOM 797 C C . SER A 1 96 ? 7.337 1.552 17.619 1.00 53.22 96 SER A C 1
ATOM 799 O O . SER A 1 96 ? 8.528 1.424 17.900 1.00 53.22 96 SER A O 1
ATOM 801 N N . ALA A 1 97 ? 6.754 2.756 17.612 1.00 52.28 97 ALA A N 1
ATOM 802 C CA . ALA A 1 97 ? 7.479 3.915 18.122 1.00 52.28 97 ALA A CA 1
ATOM 803 C C . ALA A 1 97 ? 7.349 3.945 19.652 1.00 52.28 97 ALA A C 1
ATOM 805 O O . ALA A 1 97 ? 6.252 4.215 20.147 1.00 52.28 97 ALA A O 1
ATOM 806 N N . PRO A 1 98 ? 8.431 3.715 20.428 1.00 48.59 98 PRO A N 1
ATOM 807 C CA . PRO A 1 98 ? 8.408 4.110 21.824 1.00 48.59 98 PRO A CA 1
ATOM 808 C C . PRO A 1 98 ? 8.058 5.596 21.850 1.00 48.59 98 PRO A C 1
ATOM 810 O O . PRO A 1 98 ? 8.685 6.403 21.157 1.00 48.59 98 PRO A O 1
ATOM 813 N N . VAL A 1 99 ? 7.030 5.945 22.619 1.00 50.22 99 VAL A N 1
ATOM 814 C CA . VAL A 1 99 ? 6.666 7.328 22.923 1.00 50.22 99 VAL A CA 1
ATOM 815 C C . VAL A 1 99 ? 7.786 7.898 23.795 1.00 50.22 99 VAL A C 1
ATOM 817 O O . VAL A 1 99 ? 7.656 8.055 25.004 1.00 50.22 99 VAL A O 1
ATOM 820 N N . LEU A 1 100 ? 8.949 8.147 23.195 1.00 49.38 100 LEU A N 1
ATOM 821 C CA . LEU A 1 100 ? 9.970 8.996 23.773 1.00 49.38 100 LEU A CA 1
ATOM 822 C C . LEU A 1 100 ? 9.363 10.386 23.747 1.00 49.38 100 LEU A C 1
ATOM 824 O O . LEU A 1 100 ? 9.245 10.997 22.685 1.00 49.38 100 LEU A O 1
ATOM 828 N N . GLY A 1 101 ? 8.883 10.808 24.917 1.00 44.62 101 GLY A N 1
ATOM 829 C CA . GLY A 1 101 ? 8.226 12.080 25.138 1.00 44.62 101 GLY A CA 1
ATOM 830 C C . GLY A 1 101 ? 8.953 13.191 24.401 1.00 44.62 101 GLY A C 1
ATOM 831 O O . GLY A 1 101 ? 10.011 13.657 24.820 1.00 44.62 101 GLY A O 1
ATOM 832 N N . SER A 1 102 ? 8.361 13.635 23.295 1.00 47.47 102 SER A N 1
ATOM 833 C CA . SER A 1 102 ? 8.665 14.923 22.709 1.00 47.47 102 SER A CA 1
ATOM 834 C C . SER A 1 102 ? 8.099 15.960 23.666 1.00 47.47 102 SER A C 1
ATOM 836 O O . SER A 1 102 ? 6.985 16.459 23.491 1.00 47.47 102 SER A O 1
ATOM 838 N N . SER A 1 103 ? 8.857 16.230 24.726 1.00 45.12 103 SER A N 1
ATOM 839 C CA . SER A 1 103 ? 8.737 17.428 25.533 1.00 45.12 103 SER A CA 1
ATOM 840 C C . SER A 1 103 ? 8.838 18.593 24.565 1.00 45.12 103 SER A C 1
ATOM 842 O O . SER A 1 103 ? 9.919 18.970 24.115 1.00 45.12 103 SER A O 1
ATOM 844 N N . SER A 1 104 ? 7.678 19.110 24.174 1.00 47.88 104 SER A N 1
ATOM 845 C CA . SER A 1 104 ? 7.548 20.372 23.475 1.00 47.88 104 SER A CA 1
ATOM 846 C C . SER A 1 104 ? 8.095 21.440 24.417 1.00 47.88 104 SER A C 1
ATOM 848 O O . SER A 1 104 ? 7.376 21.993 25.247 1.00 47.88 104 SER A O 1
ATOM 850 N N . VAL A 1 105 ? 9.399 21.700 24.331 1.00 50.06 105 VAL A N 1
ATOM 851 C CA . VAL A 1 105 ? 9.988 22.941 24.818 1.00 50.06 105 VAL A CA 1
ATOM 852 C C . VAL A 1 105 ? 9.417 24.042 23.940 1.00 50.06 105 VAL A C 1
ATOM 854 O O . VAL A 1 105 ? 9.967 24.420 22.908 1.00 50.06 105 VAL A O 1
ATOM 857 N N . LYS A 1 106 ? 8.242 24.530 24.346 1.00 48.62 106 LYS A N 1
ATOM 858 C CA . LYS A 1 106 ? 7.763 25.850 23.970 1.00 48.62 106 LYS A CA 1
ATOM 859 C C . LYS A 1 106 ? 8.888 26.814 24.326 1.00 48.62 106 LYS A C 1
ATOM 861 O O . LYS A 1 106 ? 9.179 27.029 25.501 1.00 48.62 106 LYS A O 1
ATOM 866 N N . SER A 1 107 ? 9.539 27.357 23.303 1.00 51.56 107 SER A N 1
ATOM 867 C CA . SER A 1 107 ? 10.392 28.527 23.443 1.00 51.56 107 SER A CA 1
ATOM 868 C C . SER A 1 107 ? 9.491 29.672 23.902 1.00 51.56 107 SER A C 1
ATOM 870 O O . SER A 1 107 ? 8.781 30.294 23.114 1.00 51.56 107 SER A O 1
ATOM 872 N N . LEU A 1 108 ? 9.436 29.856 25.219 1.00 49.16 108 LEU A N 1
ATOM 873 C CA . LEU A 1 108 ? 8.689 30.902 25.891 1.00 49.16 108 LEU A CA 1
ATOM 874 C C . LEU A 1 108 ? 9.519 32.189 25.786 1.00 49.16 108 LEU A C 1
ATOM 876 O O . LEU A 1 108 ? 10.322 32.505 26.657 1.00 49.16 108 LEU A O 1
ATOM 880 N N . LYS A 1 109 ? 9.363 32.919 24.681 1.00 59.34 109 LYS A N 1
ATOM 881 C CA . LYS A 1 109 ? 9.770 34.326 24.590 1.00 59.34 109 LYS A CA 1
ATOM 882 C C . LYS A 1 109 ? 8.521 35.191 24.549 1.00 59.34 109 LYS A C 1
ATOM 884 O O . LYS A 1 109 ? 8.070 35.560 23.478 1.00 59.34 109 LYS A O 1
ATOM 889 N N . HIS A 1 110 ? 7.953 35.447 25.718 1.00 47.31 110 HIS A N 1
ATOM 890 C CA . HIS A 1 110 ? 7.646 36.791 26.209 1.00 47.31 110 HIS A CA 1
ATOM 891 C C . HIS A 1 110 ? 6.846 36.644 27.497 1.00 47.31 110 HIS A C 1
ATOM 893 O O . HIS A 1 110 ? 5.692 36.223 27.505 1.00 47.31 110 HIS A O 1
ATOM 899 N N . LEU A 1 111 ? 7.520 36.985 28.589 1.00 50.62 111 LEU A N 1
ATOM 900 C CA . LEU A 1 111 ? 6.910 37.338 29.853 1.00 50.62 111 LEU A CA 1
ATOM 901 C C . LEU A 1 111 ? 5.998 38.543 29.575 1.00 50.62 111 LEU A C 1
ATOM 903 O O . LEU A 1 111 ? 6.488 39.594 29.167 1.00 50.62 111 LEU A O 1
ATOM 907 N N . ASN A 1 112 ? 4.691 38.393 29.761 1.00 46.31 112 ASN A N 1
ATOM 908 C CA . ASN A 1 112 ? 3.858 39.536 30.095 1.00 46.31 112 ASN A CA 1
ATOM 909 C C . ASN A 1 112 ? 3.023 39.153 31.310 1.00 46.31 112 ASN A C 1
ATOM 911 O O . ASN A 1 112 ? 2.333 38.134 31.332 1.00 46.31 112 ASN A O 1
ATOM 915 N N . GLN A 1 113 ? 3.253 39.924 32.358 1.00 53.47 113 GLN A N 1
ATOM 916 C CA . GLN A 1 113 ? 2.923 39.658 33.740 1.00 53.47 113 GLN A CA 1
ATOM 917 C C . GLN A 1 113 ? 1.794 40.613 34.102 1.00 53.47 113 GLN A C 1
ATOM 919 O O . GLN A 1 113 ? 2.043 41.805 34.245 1.00 53.47 113 GLN A O 1
ATOM 924 N N . SER A 1 114 ? 0.561 40.119 34.187 1.00 60.28 114 SER A N 1
ATOM 925 C CA . SER A 1 114 ? -0.500 40.681 35.038 1.00 6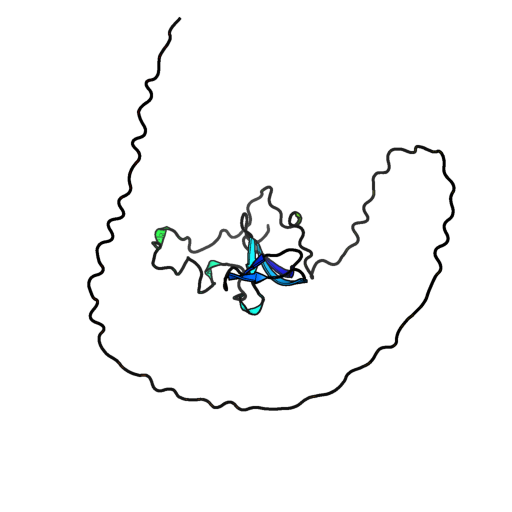0.28 114 SER A CA 1
ATOM 926 C C . SER A 1 114 ? -1.768 39.838 34.931 1.00 60.28 114 SER A C 1
ATOM 928 O O . SER A 1 114 ? -2.229 39.520 33.841 1.00 60.28 114 SER A O 1
ATOM 930 N N . ASP A 1 115 ? -2.297 39.518 36.108 1.00 53.50 115 ASP A N 1
ATOM 931 C CA . ASP A 1 115 ? -3.720 39.383 36.405 1.00 53.50 115 ASP A CA 1
ATOM 932 C C . ASP A 1 115 ? -4.501 38.235 35.751 1.00 53.50 115 ASP A C 1
ATOM 934 O O . ASP A 1 115 ? -4.983 38.314 34.629 1.00 53.50 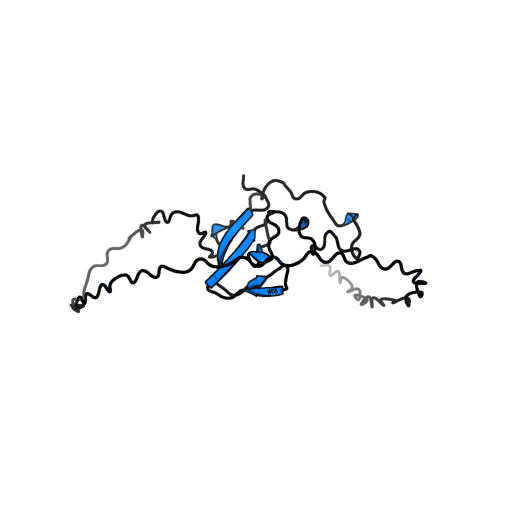115 ASP A O 1
ATOM 938 N N . PHE A 1 116 ? -4.749 37.180 36.529 1.00 46.78 116 PHE A N 1
ATOM 939 C CA . PHE A 1 116 ? -6.029 37.071 37.242 1.00 46.78 116 PHE A CA 1
ATOM 940 C C . PHE A 1 116 ? -6.035 35.815 38.121 1.00 46.78 116 PHE A C 1
ATOM 942 O O . PHE A 1 116 ? -5.868 34.685 37.663 1.00 46.78 116 PHE A O 1
ATOM 949 N N . HIS A 1 117 ? -6.258 36.026 39.416 1.00 58.34 117 HIS A N 1
ATOM 950 C CA . HIS A 1 117 ? -6.688 34.983 40.334 1.00 58.34 117 HIS A CA 1
ATOM 951 C C . HIS A 1 117 ? -8.048 34.447 39.878 1.00 58.34 117 HIS A C 1
ATOM 953 O O . HIS A 1 117 ? -8.949 35.245 39.687 1.00 58.34 117 HIS A O 1
ATOM 959 N N . HIS A 1 118 ? -8.227 33.127 39.794 1.00 54.12 118 HIS A N 1
ATOM 960 C CA . HIS A 1 118 ? -9.405 32.458 40.356 1.00 54.12 118 HIS A CA 1
ATOM 961 C C . HIS A 1 118 ? -9.151 30.952 40.504 1.00 54.12 118 HIS A C 1
ATOM 963 O O . HIS A 1 118 ? -8.943 30.212 39.545 1.00 54.12 118 HIS A O 1
ATOM 969 N N . ARG A 1 119 ? -9.163 30.523 41.770 1.00 51.56 119 ARG A N 1
ATOM 970 C CA . ARG A 1 119 ? -9.262 29.135 42.223 1.00 51.56 119 ARG A CA 1
ATOM 971 C C . ARG A 1 119 ? -10.521 28.485 41.645 1.00 51.56 119 ARG A C 1
ATOM 973 O O . ARG A 1 119 ? -11.612 29.002 41.864 1.00 51.56 119 ARG A O 1
ATOM 980 N N . ALA A 1 120 ? -10.379 27.295 41.075 1.00 48.91 120 ALA A N 1
ATOM 981 C CA . ALA A 1 120 ? -11.449 26.306 41.057 1.00 48.91 120 ALA A CA 1
ATOM 982 C C . ALA A 1 120 ? -10.865 24.945 41.450 1.00 48.91 120 ALA A C 1
ATOM 984 O O . ALA A 1 120 ? -10.000 24.390 40.776 1.00 48.91 120 ALA A O 1
ATOM 985 N N . SER A 1 121 ? -11.306 24.470 42.609 1.00 55.62 121 SER A N 1
ATOM 986 C CA . SER A 1 121 ? -10.992 23.174 43.192 1.00 55.62 121 SER A CA 1
ATOM 987 C C . SER A 1 121 ? -11.585 22.055 42.335 1.00 55.62 121 SER A C 1
ATOM 989 O O . SER A 1 121 ? -12.783 22.071 42.063 1.00 55.62 121 SER A O 1
ATOM 991 N N . ILE A 1 122 ? -10.776 21.066 41.954 1.00 56.03 122 ILE A N 1
ATOM 992 C CA . ILE A 1 122 ? -11.269 19.812 41.373 1.00 56.03 122 ILE A CA 1
ATOM 993 C C . ILE A 1 122 ? -11.259 18.758 42.487 1.00 56.03 122 ILE A C 1
ATOM 995 O O . ILE A 1 122 ? -10.189 18.500 43.046 1.00 56.03 122 ILE A O 1
ATOM 999 N N . PRO A 1 123 ? -12.408 18.157 42.842 1.00 60.84 123 PRO A N 1
ATOM 1000 C CA . PRO A 1 123 ? -12.439 17.044 43.772 1.00 60.84 123 PRO A CA 1
ATOM 1001 C C . PRO A 1 123 ? -11.865 15.780 43.126 1.00 60.84 123 PRO A C 1
ATOM 1003 O O . PRO A 1 123 ? -12.251 15.361 42.034 1.00 60.84 123 PRO A O 1
ATOM 1006 N N . SER A 1 124 ? -10.940 15.171 43.858 1.00 58.53 124 SER A N 1
ATOM 1007 C CA . SER A 1 124 ? -10.485 13.800 43.706 1.00 58.53 124 SER A CA 1
ATOM 1008 C C . SER A 1 124 ? -11.655 12.839 43.913 1.00 58.53 124 SER A C 1
ATOM 1010 O O . SER A 1 124 ? -12.373 12.914 44.909 1.00 58.53 124 SER A O 1
ATOM 1012 N N . SER A 1 125 ? -11.849 11.896 42.996 1.00 51.56 125 SER A N 1
ATOM 1013 C CA . SER A 1 125 ? -12.681 10.725 43.268 1.00 51.56 125 SER A CA 1
ATOM 1014 C C . SER A 1 125 ? -12.087 9.491 42.617 1.00 51.56 125 SER A C 1
ATOM 1016 O O . SER A 1 125 ? -12.100 9.285 41.407 1.00 51.56 125 SER A O 1
ATOM 1018 N N . SER A 1 126 ? -11.508 8.719 43.519 1.00 57.59 126 SER A N 1
ATOM 1019 C CA . SER A 1 126 ? -11.033 7.355 43.449 1.00 57.59 126 SER A CA 1
ATOM 1020 C C . SER A 1 126 ? -12.163 6.405 43.052 1.00 57.59 126 SER A C 1
ATOM 1022 O O . SER A 1 126 ? -13.210 6.408 43.693 1.00 57.59 126 SER A O 1
ATOM 1024 N N . ALA A 1 127 ? -11.923 5.528 42.080 1.00 55.16 127 ALA A N 1
ATOM 1025 C CA . ALA A 1 127 ? -12.611 4.240 41.990 1.00 55.16 127 ALA A CA 1
ATOM 1026 C C . ALA A 1 127 ? -11.772 3.275 41.141 1.00 55.16 127 ALA A C 1
ATOM 1028 O O . ALA A 1 127 ? -11.916 3.179 39.926 1.00 55.16 127 ALA A O 1
ATOM 1029 N N . ILE A 1 128 ? -10.853 2.585 41.814 1.00 53.28 128 ILE A N 1
ATOM 1030 C CA . ILE A 1 128 ? -10.174 1.396 41.301 1.00 53.28 128 ILE A CA 1
ATOM 1031 C C . ILE A 1 128 ? -11.183 0.250 41.427 1.00 53.28 128 ILE A C 1
ATOM 1033 O O . ILE A 1 128 ? -11.515 -0.161 42.537 1.00 53.28 128 ILE A O 1
ATOM 1037 N N . GLY A 1 129 ? -11.709 -0.225 40.298 1.00 56.38 129 GLY A N 1
ATOM 1038 C CA . GLY A 1 129 ? -12.501 -1.453 40.231 1.00 56.38 129 GLY A CA 1
ATOM 1039 C C . GLY A 1 129 ? -11.589 -2.679 40.075 1.00 56.38 129 GLY A C 1
ATOM 1040 O O . GLY A 1 129 ? -10.593 -2.591 39.353 1.00 56.38 129 GLY A O 1
ATOM 1041 N N . PRO A 1 130 ? -11.880 -3.810 40.743 1.00 65.88 130 PRO A N 1
ATOM 1042 C CA . PRO A 1 130 ? -11.034 -4.994 40.696 1.00 65.88 130 PRO A CA 1
ATOM 1043 C C . PRO A 1 130 ? -11.175 -5.778 39.385 1.00 65.88 130 PRO A C 1
ATOM 1045 O O . PRO A 1 130 ? -12.258 -5.912 38.816 1.00 65.88 130 PRO A O 1
ATOM 1048 N N . LEU A 1 131 ? -10.035 -6.335 38.967 1.00 51.22 131 LEU A N 1
ATOM 1049 C CA . LEU A 1 131 ? -9.864 -7.364 37.946 1.00 51.22 131 LEU A CA 1
ATOM 1050 C C . LEU A 1 131 ? -10.876 -8.505 38.112 1.00 51.22 131 LEU A C 1
ATOM 1052 O O . LEU A 1 131 ? -10.880 -9.182 39.139 1.00 51.22 131 LEU A O 1
ATOM 1056 N N . GLN A 1 132 ? -11.651 -8.786 37.064 1.00 58.16 132 GLN A N 1
ATOM 1057 C CA . GLN A 1 132 ? -12.250 -10.105 36.890 1.00 58.16 132 GLN A CA 1
ATOM 1058 C C . GLN A 1 132 ? -11.458 -10.885 35.845 1.00 58.16 132 GLN A C 1
ATOM 1060 O O . GLN A 1 132 ? -11.472 -10.587 34.652 1.00 58.16 132 GLN A O 1
ATOM 1065 N N . SER A 1 133 ? -10.732 -11.872 36.363 1.00 54.56 133 SER A N 1
ATOM 1066 C CA . SER A 1 133 ? -10.124 -12.967 35.624 1.00 54.56 133 SER A CA 1
ATOM 1067 C C . SER A 1 133 ? -11.238 -13.829 35.032 1.00 54.56 133 SER A C 1
ATOM 1069 O O . SER A 1 133 ? -12.044 -14.387 35.776 1.00 54.56 133 SER A O 1
ATOM 1071 N N . VAL A 1 134 ? -11.298 -13.929 33.705 1.00 58.69 134 VAL A N 1
ATOM 1072 C CA . VAL A 1 134 ? -12.104 -14.943 33.019 1.00 58.69 134 VAL A CA 1
ATOM 1073 C C . VAL A 1 134 ? -11.132 -15.934 32.398 1.00 58.69 134 VAL A C 1
ATOM 1075 O O . VAL A 1 134 ? -10.682 -15.789 31.264 1.00 58.69 134 VAL A O 1
ATOM 1078 N N . GLU A 1 135 ? -10.772 -16.930 33.202 1.00 56.50 135 GLU A N 1
ATOM 1079 C CA . GLU A 1 135 ? -10.317 -18.220 32.703 1.00 56.50 135 GLU A CA 1
ATOM 1080 C C . GLU A 1 135 ? -11.501 -18.994 32.099 1.00 56.50 135 GLU A C 1
ATOM 1082 O O . GLU A 1 135 ? -12.654 -18.797 32.477 1.00 56.50 135 GLU A O 1
ATOM 1087 N N . GLN A 1 136 ? -11.152 -19.968 31.253 1.00 47.59 136 GLN A N 1
ATOM 1088 C CA . GLN A 1 136 ? -11.967 -21.079 30.739 1.00 47.59 136 GLN A CA 1
ATOM 1089 C C . GLN A 1 136 ? -12.669 -20.854 29.384 1.00 47.59 136 GLN A C 1
ATOM 1091 O O . GLN A 1 136 ? -13.784 -20.354 29.298 1.00 47.59 136 GLN A O 1
ATOM 1096 N N . ARG A 1 137 ? -12.108 -21.438 28.317 1.00 49.62 137 ARG A N 1
ATOM 1097 C CA . ARG A 1 137 ? -12.406 -22.838 27.940 1.00 49.62 137 ARG A CA 1
ATOM 1098 C C . ARG A 1 137 ? -11.570 -23.287 26.739 1.00 49.62 137 ARG A C 1
ATOM 1100 O O . ARG A 1 137 ? -11.721 -22.798 25.625 1.00 49.62 137 ARG A O 1
ATOM 1107 N N . LEU A 1 138 ? -10.735 -24.290 26.993 1.00 55.53 138 LEU A N 1
ATOM 1108 C CA . LEU A 1 138 ? -10.229 -25.235 26.003 1.00 55.53 138 LEU A CA 1
ATOM 1109 C C . LEU A 1 138 ? -11.335 -26.249 25.679 1.00 55.53 138 LEU A C 1
ATOM 1111 O O . LEU A 1 138 ? -11.795 -26.948 26.575 1.00 55.53 138 LEU A O 1
ATOM 1115 N N . SER A 1 139 ? -11.727 -26.336 24.411 1.00 50.28 139 SER A N 1
ATOM 1116 C CA . SER A 1 139 ? -12.396 -27.471 23.744 1.00 50.28 139 SER A CA 1
ATOM 1117 C C . SER A 1 139 ? -12.792 -26.960 22.355 1.00 50.28 139 SER A C 1
ATOM 1119 O O . SER A 1 139 ? -13.308 -25.858 22.253 1.00 50.28 139 SER A O 1
ATOM 1121 N N . SER A 1 140 ? -12.623 -27.630 21.230 1.00 48.88 140 SER A N 1
ATOM 1122 C CA . SER A 1 140 ? -12.387 -29.039 20.975 1.00 48.88 140 SER A CA 1
ATOM 1123 C C . SER A 1 140 ? -12.106 -29.176 19.481 1.00 48.88 140 SER A C 1
ATOM 1125 O O . SER A 1 140 ? -12.626 -28.442 18.643 1.00 48.88 140 SER A O 1
ATOM 1127 N N . THR A 1 141 ? -11.274 -30.158 19.185 1.00 52.78 141 THR A N 1
ATOM 1128 C CA . THR A 1 141 ? -11.052 -30.799 17.896 1.00 52.78 141 THR A CA 1
ATOM 1129 C C . THR A 1 141 ? -12.298 -30.872 17.005 1.00 52.78 141 THR A C 1
ATOM 1131 O O . THR A 1 141 ? -13.357 -31.350 17.400 1.00 52.78 141 THR A O 1
ATOM 1134 N N . SER A 1 142 ? -12.153 -30.476 15.742 1.00 56.75 142 SER A N 1
ATOM 1135 C CA . SER A 1 142 ? -13.063 -30.888 14.671 1.00 56.75 142 SER A CA 1
ATOM 1136 C C . SER A 1 142 ? -12.260 -31.165 13.407 1.00 56.75 142 SER A C 1
ATOM 1138 O O . SER A 1 142 ? -11.973 -30.287 12.596 1.00 56.75 142 SER A O 1
ATOM 1140 N N . LYS A 1 143 ? -11.880 -32.442 13.280 1.00 55.38 143 LYS A N 1
ATOM 1141 C CA . LYS A 1 143 ? -11.466 -33.094 12.036 1.00 55.38 143 LYS A CA 1
ATOM 1142 C C . LYS A 1 143 ? -12.488 -32.769 10.947 1.00 55.38 143 LYS A C 1
ATOM 1144 O O . LYS A 1 143 ? -13.574 -33.342 10.944 1.00 55.38 143 LYS A O 1
ATOM 1149 N N . THR A 1 144 ? -12.118 -31.932 9.984 1.00 47.62 144 THR A N 1
ATOM 1150 C CA . THR A 1 144 ? -12.912 -31.753 8.764 1.00 47.62 144 THR A CA 1
ATOM 1151 C C . THR A 1 144 ? -12.163 -32.355 7.584 1.00 47.62 144 THR A C 1
ATOM 1153 O O . THR A 1 144 ? -11.369 -31.714 6.912 1.00 47.62 144 THR A O 1
ATOM 1156 N N . LYS A 1 145 ? -12.395 -33.661 7.426 1.00 59.88 145 LYS A N 1
ATOM 1157 C CA . LYS A 1 145 ? -12.690 -34.360 6.169 1.00 59.88 145 LYS A CA 1
ATOM 1158 C C . LYS A 1 145 ? -12.035 -33.771 4.906 1.00 59.88 145 LYS A C 1
ATOM 1160 O O . LYS A 1 145 ? -12.633 -32.938 4.228 1.00 59.88 145 LYS A O 1
ATOM 1165 N N . LEU A 1 146 ? -10.871 -34.321 4.539 1.00 48.19 146 LEU A N 1
ATOM 1166 C CA . LEU A 1 146 ? -10.384 -34.339 3.157 1.00 48.19 146 LEU A CA 1
ATOM 1167 C C . LEU A 1 146 ? -11.509 -34.884 2.262 1.00 48.19 146 LEU A C 1
ATOM 1169 O O . LEU A 1 146 ? -11.852 -36.066 2.333 1.00 48.19 146 LEU A O 1
ATOM 1173 N N . ARG A 1 147 ? -12.102 -34.025 1.433 1.00 52.22 147 ARG A N 1
ATOM 1174 C CA . ARG A 1 147 ? -12.839 -34.458 0.248 1.00 52.22 147 ARG A CA 1
ATOM 1175 C C . ARG A 1 147 ? -11.894 -34.335 -0.935 1.00 52.22 147 ARG A C 1
ATOM 1177 O O . ARG A 1 147 ? -11.590 -33.238 -1.386 1.00 52.22 147 ARG A O 1
ATOM 1184 N N . HIS A 1 148 ? -11.443 -35.492 -1.397 1.00 56.41 148 HIS A N 1
ATOM 1185 C CA . HIS A 1 148 ? -10.913 -35.697 -2.733 1.00 56.41 148 HIS A CA 1
ATOM 1186 C C . HIS A 1 148 ? -12.037 -35.331 -3.715 1.00 56.41 148 HIS A C 1
ATOM 1188 O O . HIS A 1 148 ? -13.031 -36.051 -3.809 1.00 56.41 148 HIS A O 1
ATOM 1194 N N . LEU A 1 149 ? -11.937 -34.176 -4.372 1.00 50.00 149 LEU A N 1
ATOM 1195 C CA . LEU A 1 149 ? -12.768 -33.854 -5.527 1.00 50.00 149 LEU A CA 1
ATOM 1196 C C . LEU A 1 149 ? -11.931 -34.142 -6.765 1.00 50.00 149 LEU A C 1
ATOM 1198 O O . LEU A 1 149 ? -10.960 -33.456 -7.064 1.00 50.00 149 LEU A O 1
ATOM 1202 N N . SER A 1 150 ? -12.314 -35.234 -7.410 1.00 56.78 150 SER A N 1
ATOM 1203 C CA . SER A 1 150 ? -11.961 -35.625 -8.764 1.00 56.78 150 SER A CA 1
ATOM 1204 C C . SER A 1 150 ? -12.163 -34.474 -9.750 1.00 56.78 150 SER A C 1
ATOM 1206 O O . SER A 1 150 ? -13.216 -33.833 -9.761 1.00 56.78 150 SER A O 1
ATOM 1208 N N . GLU A 1 151 ? -11.154 -34.265 -10.590 1.00 55.44 151 GLU A N 1
ATOM 1209 C CA . GLU A 1 151 ? -11.165 -33.377 -11.748 1.00 55.44 151 GLU A CA 1
ATOM 1210 C C . GLU A 1 151 ? -12.273 -33.771 -12.739 1.00 55.44 151 GLU A C 1
ATOM 1212 O O . GLU A 1 151 ? -12.343 -34.932 -13.151 1.00 55.44 151 GLU A O 1
ATOM 1217 N N . PRO A 1 152 ? -13.112 -32.829 -13.201 1.00 63.66 152 PRO A N 1
ATOM 1218 C CA . PRO A 1 152 ? -13.814 -33.001 -14.457 1.00 63.66 152 PRO A CA 1
ATOM 1219 C C . PRO A 1 152 ? -12.924 -32.524 -15.611 1.00 63.66 152 PRO A C 1
ATOM 1221 O O . PRO A 1 152 ? -12.785 -31.329 -15.870 1.00 63.66 152 PRO A O 1
ATOM 1224 N N . ASN A 1 153 ? -12.376 -33.491 -16.347 1.00 56.81 153 ASN A N 1
ATOM 1225 C CA . ASN A 1 153 ? -12.033 -33.323 -17.755 1.00 56.81 153 ASN A CA 1
ATOM 1226 C C . ASN A 1 153 ? -13.286 -32.860 -18.514 1.00 56.81 153 ASN A C 1
ATOM 1228 O O . ASN A 1 153 ? -14.240 -33.628 -18.638 1.00 56.81 153 ASN A O 1
ATOM 1232 N N . ASN A 1 154 ? -13.301 -31.632 -19.041 1.00 52.47 154 ASN A N 1
ATOM 1233 C CA . ASN A 1 154 ? -14.303 -31.247 -20.034 1.00 52.47 154 ASN A CA 1
ATOM 1234 C C . ASN A 1 154 ? -13.769 -30.218 -21.044 1.00 52.47 154 ASN A C 1
ATOM 1236 O O . ASN A 1 154 ? -13.775 -29.011 -20.828 1.00 52.47 154 ASN A O 1
ATOM 1240 N N . LEU A 1 155 ? -13.228 -30.779 -22.125 1.00 55.22 155 LEU A N 1
ATOM 1241 C CA . LEU A 1 155 ? -13.502 -30.465 -23.529 1.00 55.22 155 LEU A CA 1
ATOM 1242 C C . LEU A 1 155 ? -13.830 -29.001 -23.901 1.00 55.22 155 LEU A C 1
ATOM 1244 O O . LEU A 1 155 ? -14.932 -28.501 -23.712 1.00 55.22 155 LEU A O 1
ATOM 1248 N N . ASN A 1 156 ? -12.887 -28.419 -24.645 1.00 56.66 156 ASN A N 1
ATOM 1249 C CA . ASN A 1 156 ? -13.132 -27.794 -25.948 1.00 56.66 156 ASN A CA 1
ATOM 1250 C C . ASN A 1 156 ? -14.219 -26.699 -26.002 1.00 56.66 156 ASN A C 1
ATOM 1252 O O . ASN A 1 156 ? -15.239 -26.832 -26.682 1.00 56.66 156 ASN A O 1
ATOM 1256 N N . ALA A 1 157 ? -13.954 -25.563 -25.357 1.00 50.53 157 ALA A N 1
ATOM 1257 C CA . ALA A 1 157 ? -14.654 -24.324 -25.666 1.00 50.53 157 ALA A CA 1
ATOM 1258 C C . ALA A 1 157 ? -14.120 -23.759 -26.995 1.00 50.53 157 ALA A C 1
ATOM 1260 O O . ALA A 1 157 ? -13.083 -23.097 -27.033 1.00 50.53 157 ALA A O 1
ATOM 1261 N N . LYS A 1 158 ? -14.847 -24.020 -28.090 1.00 59.97 158 LYS A N 1
ATOM 1262 C CA . LYS A 1 158 ? -14.757 -23.238 -29.331 1.00 59.97 158 LYS A CA 1
ATOM 1263 C C . LYS A 1 158 ? -14.923 -21.760 -28.977 1.00 59.97 158 LYS A C 1
ATOM 1265 O O . LYS A 1 158 ? -16.006 -21.319 -28.597 1.00 59.97 158 LYS A O 1
ATOM 1270 N N . SER A 1 159 ? -13.837 -21.011 -29.087 1.00 56.12 159 SER A N 1
ATOM 1271 C CA . SER A 1 159 ? -13.801 -19.562 -28.960 1.00 56.12 159 SER A CA 1
ATOM 1272 C C . SER A 1 159 ? -14.690 -18.933 -30.033 1.00 56.12 159 SER A C 1
ATOM 1274 O O . SER A 1 159 ? -14.396 -18.992 -31.225 1.00 56.12 159 SER A O 1
ATOM 1276 N N . ALA A 1 160 ? -15.799 -18.328 -29.610 1.00 65.69 160 ALA A N 1
ATOM 1277 C CA . ALA A 1 160 ? -16.547 -17.415 -30.460 1.00 65.69 160 ALA A CA 1
ATOM 1278 C C . ALA A 1 160 ? -15.663 -16.189 -30.782 1.00 65.69 160 ALA A C 1
ATOM 1280 O O . ALA A 1 160 ? -14.981 -15.688 -29.878 1.00 65.69 160 ALA A O 1
ATOM 1281 N N . PRO A 1 161 ? -15.650 -15.690 -32.031 1.00 71.12 161 PRO A N 1
ATOM 1282 C CA . PRO A 1 161 ? -14.946 -14.459 -32.367 1.00 71.12 161 PRO A CA 1
ATOM 1283 C C . PRO A 1 161 ? -15.561 -13.295 -31.581 1.00 71.12 161 PRO A C 1
ATOM 1285 O O . PRO A 1 161 ? -16.776 -13.089 -31.592 1.00 71.12 161 PRO A O 1
ATOM 1288 N N . ARG A 1 162 ? -14.720 -12.556 -30.851 1.00 68.00 162 ARG A N 1
ATOM 1289 C CA . ARG A 1 162 ? -15.143 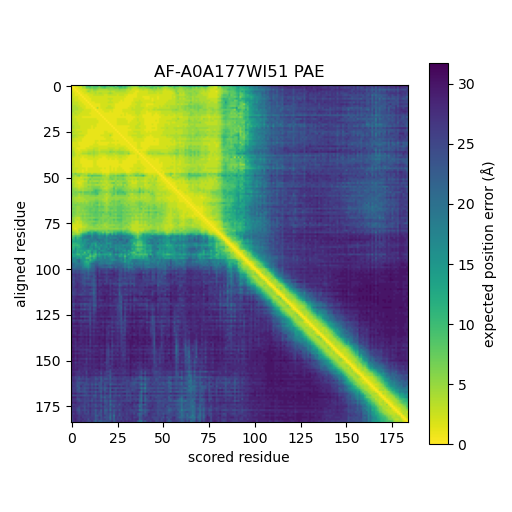-11.343 -30.143 1.00 68.00 162 ARG A CA 1
ATOM 1290 C C . ARG A 1 162 ? -15.566 -10.286 -31.172 1.00 68.00 162 ARG A C 1
ATOM 1292 O O . ARG A 1 162 ? -14.855 -10.127 -32.163 1.00 68.00 162 ARG A O 1
ATOM 1299 N N . PRO A 1 163 ? -16.671 -9.554 -30.949 1.00 67.50 163 PRO A N 1
ATOM 1300 C CA . PRO A 1 163 ? -17.017 -8.422 -31.791 1.00 67.50 163 PRO A CA 1
ATOM 1301 C C . PRO A 1 163 ? -15.933 -7.350 -31.667 1.00 67.50 163 PRO A C 1
ATOM 1303 O O . PRO A 1 163 ? -15.489 -7.017 -30.566 1.00 67.50 163 PRO A O 1
ATOM 1306 N N . ASP A 1 164 ? -15.511 -6.851 -32.819 1.00 60.12 164 ASP A N 1
ATOM 1307 C CA . ASP A 1 164 ? -14.527 -5.792 -32.984 1.00 60.12 164 ASP A CA 1
ATOM 1308 C C . ASP A 1 164 ? -15.092 -4.500 -32.368 1.00 60.12 164 ASP A C 1
ATOM 1310 O O . ASP A 1 164 ? -15.939 -3.819 -32.950 1.00 60.12 164 ASP A O 1
ATOM 1314 N N . ILE A 1 165 ? -14.704 -4.190 -31.129 1.00 63.53 165 ILE A N 1
ATOM 1315 C CA . ILE A 1 165 ? -15.079 -2.930 -30.484 1.00 63.53 165 ILE A CA 1
ATOM 1316 C C . ILE A 1 165 ? -14.151 -1.860 -31.059 1.00 63.53 165 ILE A C 1
ATOM 1318 O O . ILE A 1 165 ? -13.070 -1.598 -30.527 1.00 63.53 165 ILE A O 1
ATOM 1322 N N . GLN A 1 166 ? -14.576 -1.244 -32.165 1.00 60.84 166 GLN A N 1
ATOM 1323 C CA . GLN A 1 166 ? -13.981 -0.006 -32.654 1.00 60.84 166 GLN A CA 1
ATOM 1324 C C . GLN A 1 166 ? -14.214 1.096 -31.615 1.00 60.84 166 GLN A C 1
ATOM 1326 O O . GLN A 1 166 ? -15.276 1.714 -31.543 1.00 60.84 166 GLN A O 1
ATOM 1331 N N . TRP A 1 167 ? -13.197 1.354 -30.796 1.00 59.06 167 TRP A N 1
ATOM 1332 C CA . TRP A 1 167 ? -13.123 2.557 -29.978 1.00 59.06 167 TRP A CA 1
ATOM 1333 C C . TRP A 1 167 ? -12.903 3.754 -30.902 1.00 59.06 167 TRP A C 1
ATOM 1335 O O . TRP A 1 167 ? -11.772 4.099 -31.248 1.00 59.06 167 TRP A O 1
ATOM 1345 N N . GLY A 1 168 ? -14.003 4.377 -31.322 1.00 55.16 168 GLY A N 1
ATOM 1346 C CA . GLY A 1 168 ? -13.994 5.671 -31.989 1.00 55.16 168 GLY A CA 1
ATOM 1347 C C . GLY A 1 168 ? -13.440 6.738 -31.049 1.00 55.16 168 GLY A C 1
ATOM 1348 O O . GLY A 1 168 ? -14.181 7.375 -30.304 1.00 55.16 168 GLY A O 1
ATOM 1349 N N . PHE A 1 169 ? -12.123 6.941 -31.071 1.00 54.66 169 PHE A N 1
ATOM 1350 C CA . PHE A 1 169 ? -11.503 8.128 -30.499 1.00 54.66 169 PHE A CA 1
ATOM 1351 C C . PHE A 1 169 ? -11.892 9.324 -31.366 1.00 54.66 169 PHE A C 1
ATOM 1353 O O . PHE A 1 169 ? -11.236 9.626 -32.363 1.00 54.66 169 PHE A O 1
ATOM 1360 N N . ALA A 1 170 ? -12.962 10.013 -30.974 1.00 55.47 170 ALA A N 1
ATOM 1361 C CA . ALA A 1 170 ? -13.259 11.352 -31.454 1.00 55.47 170 ALA A CA 1
ATOM 1362 C C . ALA A 1 170 ? -12.104 12.278 -31.037 1.00 55.47 170 ALA A C 1
ATOM 1364 O O . ALA A 1 170 ? -12.065 12.802 -29.921 1.00 55.47 170 ALA A O 1
ATOM 1365 N N . ARG A 1 171 ? -11.116 12.441 -31.923 1.00 56.25 171 ARG A N 1
ATOM 1366 C CA . ARG A 1 171 ? -10.139 13.523 -31.821 1.00 56.25 171 ARG A CA 1
ATOM 1367 C C . ARG A 1 171 ? -10.919 14.821 -32.000 1.00 56.25 171 ARG A C 1
ATOM 1369 O O . ARG A 1 171 ? -11.396 15.100 -33.092 1.00 56.25 171 ARG A O 1
ATOM 1376 N N . LYS A 1 172 ? -11.066 15.597 -30.925 1.00 63.53 172 LYS A N 1
ATOM 1377 C CA . LYS A 1 172 ? -11.386 17.019 -31.051 1.00 63.53 172 LYS A CA 1
ATOM 1378 C C . LYS A 1 172 ? -10.234 17.662 -31.813 1.00 63.53 172 LYS A C 1
ATOM 1380 O O . LYS A 1 172 ? -9.117 17.713 -31.300 1.00 63.53 172 LYS A O 1
ATOM 1385 N N . GLU A 1 173 ? -10.508 18.081 -33.041 1.00 60.09 173 GLU A N 1
ATOM 1386 C CA . GLU A 1 173 ? -9.665 19.019 -33.767 1.00 60.09 173 GLU A CA 1
ATOM 1387 C C . GLU A 1 173 ? -9.493 20.256 -32.881 1.00 60.09 173 GLU A C 1
ATOM 1389 O O . GLU A 1 173 ? -10.459 20.847 -32.401 1.00 60.09 173 GLU A O 1
ATOM 1394 N N . VAL A 1 174 ? -8.241 20.561 -32.550 1.00 68.81 174 VAL A N 1
ATOM 1395 C CA . VAL A 1 174 ? -7.884 21.798 -31.867 1.00 68.81 174 VAL A CA 1
ATOM 1396 C C . VAL A 1 174 ? -7.672 22.810 -32.976 1.00 68.81 174 VAL A C 1
ATOM 1398 O O . VAL A 1 174 ? -6.690 22.717 -33.712 1.00 68.81 174 VAL A O 1
ATOM 1401 N N . ASP A 1 175 ? -8.620 23.730 -33.116 1.00 64.62 175 ASP A N 1
ATOM 1402 C CA . ASP A 1 175 ? -8.532 24.824 -34.071 1.00 64.62 175 ASP A CA 1
ATOM 1403 C C . ASP A 1 175 ? -7.229 25.609 -33.870 1.00 64.62 175 ASP A C 1
ATOM 1405 O O . ASP A 1 175 ? -6.899 26.079 -32.775 1.00 64.62 175 ASP A O 1
ATOM 1409 N N . ASN A 1 176 ? -6.473 25.725 -34.961 1.00 62.00 176 ASN A N 1
ATOM 1410 C CA . ASN A 1 176 ? -5.285 26.556 -35.069 1.00 62.00 176 ASN A CA 1
ATOM 1411 C C . ASN A 1 176 ? -5.662 28.021 -34.813 1.00 62.00 176 ASN A C 1
ATOM 1413 O O . ASN A 1 176 ? -6.308 28.656 -35.644 1.00 62.00 176 ASN A O 1
ATOM 1417 N N . VAL A 1 177 ? -5.207 28.582 -33.693 1.00 71.69 177 VAL A N 1
ATOM 1418 C CA . VAL A 1 177 ? -5.257 30.028 -33.452 1.00 71.69 177 VAL A CA 1
ATOM 1419 C C . VAL A 1 177 ? -4.088 30.686 -34.201 1.00 71.69 177 VAL A C 1
ATOM 1421 O O . VAL A 1 177 ? -2.929 30.385 -33.894 1.00 71.69 177 VAL A O 1
ATOM 1424 N N . PRO A 1 178 ? -4.333 31.582 -35.176 1.00 67.75 178 PRO A N 1
ATOM 1425 C CA . PRO A 1 178 ? -3.263 32.281 -35.873 1.00 67.75 178 PRO A CA 1
ATOM 1426 C C . PRO A 1 178 ? -2.557 33.273 -34.940 1.00 67.75 178 PRO A C 1
ATOM 1428 O O . PRO A 1 178 ? -3.180 34.106 -34.282 1.00 67.75 178 PRO A O 1
ATOM 1431 N N . LYS A 1 179 ? -1.221 33.199 -34.910 1.00 63.94 179 LYS A N 1
ATOM 1432 C CA . LYS A 1 179 ? -0.353 34.198 -34.275 1.00 63.94 179 LYS A CA 1
ATOM 1433 C C . LYS A 1 179 ? -0.459 35.516 -35.038 1.00 63.94 179 LYS A C 1
ATOM 1435 O O . LYS A 1 179 ? 0.111 35.652 -36.118 1.00 63.94 179 LYS A O 1
ATOM 1440 N N . THR A 1 180 ? -1.115 36.509 -34.453 1.00 66.19 180 THR A N 1
ATOM 1441 C CA . THR A 1 180 ? -0.965 37.899 -34.884 1.00 66.19 180 THR A CA 1
ATOM 1442 C C . THR A 1 180 ? 0.417 38.392 -34.466 1.00 66.19 180 THR A C 1
ATOM 1444 O O . THR A 1 180 ? 0.668 38.659 -33.291 1.00 66.19 180 THR A O 1
ATOM 1447 N N . SER A 1 181 ? 1.327 38.502 -35.434 1.00 70.12 181 SER A N 1
ATOM 1448 C CA . SER A 1 181 ? 2.471 39.399 -35.320 1.00 70.12 181 SER A CA 1
ATOM 1449 C C . SER A 1 181 ? 1.932 40.823 -35.299 1.00 70.12 181 SER A C 1
ATOM 1451 O O . SER A 1 181 ? 1.276 41.221 -36.263 1.00 70.12 181 SER A O 1
ATOM 1453 N N . ASN A 1 182 ? 2.223 41.593 -34.255 1.00 60.84 182 ASN A N 1
ATOM 1454 C CA . ASN A 1 182 ? 2.195 43.036 -34.407 1.00 60.84 182 ASN A CA 1
ATOM 1455 C C . ASN A 1 182 ? 3.571 43.609 -34.112 1.00 60.84 182 ASN A C 1
ATOM 1457 O O . ASN A 1 182 ? 4.217 43.300 -33.113 1.00 60.84 182 ASN A O 1
ATOM 1461 N N . ARG A 1 183 ? 4.006 44.356 -35.113 1.00 61.72 183 ARG A N 1
ATOM 1462 C CA . ARG A 1 183 ? 5.292 44.983 -35.319 1.00 61.72 183 ARG A CA 1
ATOM 1463 C C . ARG A 1 183 ? 5.025 46.463 -35.099 1.00 61.72 183 ARG A C 1
ATOM 1465 O O . ARG A 1 183 ? 4.228 47.009 -35.856 1.00 61.72 183 ARG A O 1
ATOM 1472 N N . GLN A 1 184 ? 5.663 47.059 -34.100 1.00 59.19 184 GLN A N 1
ATOM 1473 C CA . GLN A 1 184 ? 6.224 48.416 -34.101 1.00 59.19 184 GLN A CA 1
ATOM 1474 C C . GLN A 1 184 ? 6.903 48.670 -32.760 1.00 59.19 184 GLN A C 1
ATOM 1476 O O . GLN A 1 184 ? 6.278 48.365 -31.722 1.00 59.19 184 GLN A O 1
#

Mean predicted aligned error: 19.14 Å